Protein AF-G7LCI8-F1 (afdb_monomer_lite)

InterPro domains:
  IPR019049 Nucleoporin protein Ndc1-Nup [PF09531] (24-146)
  IPR019049 Nucleoporin protein Ndc1-Nup [PF09531] (162-261)
  IPR019049 Nucleoporin protein Ndc1-Nup [PTHR13269] (16-155)

Secondary structure (DSSP, 8-state):
--HHHHHHHHHHHHHHHHHHHHHHHHHHHHHHHHHHHHHHHHHHHS-----SPPTT-GGGTS--HHHHHHHHHHS-TT-HHHHHHHHHHHHHHHSS-HHHHHHHHS-TT-HHHHHHHHHHHHHHHHHHHHHHHHHHTTSS----TTSGGG-HHHHHHHHHHHTHHHHHHHHHHHHHHHHHHHHH-TT-HHHHTSHHHHHHHHHHHHHHHHHHHTT-----S-TT-----------HHHHHHHHHHHHHHHHHHHHHHHTHHHHHHHHHTT-HHHHTS-SSPPSSS-HHHHHHHHHHHHH----

Radius of gyration: 27.68 Å; chains: 1; bounding box: 44×65×94 Å

Foldseek 3Di:
DPVVVVVVVVVVVVVVVVVVCVVVVVVVVVVVVVVVVVVVVVVVPPDQPQLDDDPPDPCLQPASQPVLLCCLPPPDPPDPSNLSSLVNLLCVLADPPLSSCLNHQQDQVNVSVVSLLVSLLVLLLVLLQLLAVVVVVPPPDDDDPVVPPDDPSVVVNLVSLVPLSSLLSSLSNLLSNLLCCLPSNPNCCCQPVCSQLVSLLSLLSSLVSLCVVLLNPLPDDDPPDPDDPPVPDPDPSNVSSVVSNVSSLVSNLSNCVSCLVVCVVCVVVVNNLVRRHPPDAGSHDGSVSSVVVNVVSSVDDPD

pLDDT: mean 75.42, std 18.53, range [30.11, 96.62]

Structure (mmCIF, N/CA/C/O backbone):
data_AF-G7LCI8-F1
#
_entry.id   AF-G7LCI8-F1
#
loop_
_atom_site.group_PDB
_atom_site.id
_atom_site.type_symbol
_atom_site.label_atom_id
_atom_site.label_alt_id
_atom_site.label_comp_id
_atom_site.label_asym_id
_atom_site.label_entity_id
_atom_site.label_seq_id
_atom_site.pdbx_PDB_ins_code
_atom_site.Cartn_x
_atom_site.Cartn_y
_atom_site.Cartn_z
_atom_site.occupancy
_atom_site.B_iso_or_equiv
_atom_site.auth_seq_id
_atom_site.auth_comp_id
_atom_site.auth_asym_id
_atom_site.auth_atom_id
_atom_site.pdbx_PDB_model_num
ATOM 1 N N . MET A 1 1 ? 18.837 38.792 -72.901 1.00 49.50 1 MET A N 1
ATOM 2 C CA . MET A 1 1 ? 19.567 37.518 -72.724 1.00 49.50 1 MET A CA 1
ATOM 3 C C . MET A 1 1 ? 19.891 37.313 -71.237 1.00 49.50 1 MET A C 1
ATOM 5 O O . MET A 1 1 ? 21.040 37.410 -70.853 1.00 49.50 1 MET A O 1
ATOM 9 N N . LEU A 1 2 ? 18.882 37.115 -70.376 1.00 54.31 2 LEU A N 1
ATOM 10 C CA . LEU A 1 2 ? 19.085 36.921 -68.919 1.00 54.31 2 LEU A CA 1
ATOM 11 C C . LEU A 1 2 ? 18.197 35.815 -68.316 1.00 54.31 2 LEU A C 1
ATOM 13 O O . LEU A 1 2 ? 18.503 35.283 -67.258 1.00 54.31 2 LEU A O 1
ATOM 17 N N . ILE A 1 3 ? 17.127 35.432 -69.016 1.00 52.88 3 ILE A N 1
ATOM 18 C CA . ILE A 1 3 ? 16.158 34.417 -68.581 1.00 52.88 3 ILE A CA 1
ATOM 19 C C . ILE A 1 3 ? 16.731 32.978 -68.607 1.00 52.88 3 ILE A C 1
ATOM 21 O O . ILE A 1 3 ? 16.478 32.244 -67.655 1.00 52.88 3 ILE A O 1
ATOM 25 N N . PRO A 1 4 ? 17.550 32.556 -69.599 1.00 56.47 4 PRO A N 1
ATOM 26 C CA . PRO A 1 4 ? 18.068 31.181 -69.633 1.00 56.47 4 PRO A CA 1
ATOM 27 C C . PRO A 1 4 ? 19.053 30.874 -68.498 1.00 56.47 4 PRO A C 1
ATOM 29 O O . PRO A 1 4 ? 19.068 29.760 -67.993 1.00 56.47 4 PRO A O 1
ATOM 32 N N . TYR A 1 5 ? 19.836 31.872 -68.075 1.00 54.03 5 TYR A N 1
ATOM 33 C CA . TYR A 1 5 ? 20.905 31.717 -67.083 1.00 54.03 5 TYR A CA 1
ATOM 34 C C . TYR A 1 5 ? 20.364 31.506 -65.657 1.00 54.03 5 TYR A C 1
ATOM 36 O O . TYR A 1 5 ? 20.857 30.655 -64.920 1.00 54.03 5 TYR A O 1
ATOM 44 N N . LEU A 1 6 ? 19.302 32.234 -65.288 1.00 54.50 6 LEU A N 1
ATOM 45 C CA . LEU A 1 6 ? 18.610 32.076 -64.002 1.00 54.50 6 LEU A CA 1
ATOM 46 C C . LEU A 1 6 ? 17.884 30.724 -63.893 1.00 54.50 6 LEU A C 1
ATOM 48 O O . LEU A 1 6 ? 17.877 30.120 -62.823 1.00 54.50 6 LEU A O 1
ATOM 52 N N . TYR A 1 7 ? 17.322 30.223 -64.997 1.00 56.53 7 TYR A N 1
ATOM 53 C CA . TYR A 1 7 ? 16.620 28.937 -65.029 1.00 56.53 7 TYR A CA 1
ATOM 54 C C . TYR A 1 7 ? 17.576 27.746 -64.856 1.00 56.53 7 TYR A C 1
ATOM 56 O O . TYR A 1 7 ? 17.323 26.864 -64.038 1.00 56.53 7 TYR A O 1
ATOM 64 N N . THR A 1 8 ? 18.725 27.757 -65.538 1.00 58.53 8 THR A N 1
ATOM 65 C CA . THR A 1 8 ? 19.761 26.721 -65.377 1.00 58.53 8 THR A CA 1
ATOM 66 C C . THR A 1 8 ? 20.380 26.712 -63.982 1.00 58.53 8 THR A C 1
ATOM 68 O O . THR A 1 8 ? 20.670 25.645 -63.451 1.00 58.53 8 THR A O 1
ATOM 71 N N . HIS A 1 9 ? 20.535 27.881 -63.351 1.00 59.69 9 HIS A N 1
ATOM 72 C CA . HIS A 1 9 ? 21.087 27.965 -61.998 1.00 59.69 9 HIS A CA 1
ATOM 73 C C . HIS A 1 9 ? 20.103 27.443 -60.939 1.00 59.69 9 HIS A C 1
ATOM 75 O O . HIS A 1 9 ? 20.533 26.815 -59.975 1.00 59.69 9 HIS A O 1
ATOM 81 N N . HIS A 1 10 ? 18.795 27.655 -61.137 1.00 60.16 10 HIS A N 1
ATOM 82 C CA . HIS A 1 10 ? 17.743 27.135 -60.260 1.00 60.16 10 HIS A CA 1
ATOM 83 C C . HIS A 1 10 ? 17.600 25.606 -60.362 1.00 60.16 10 HIS A C 1
ATOM 85 O O . HIS A 1 10 ? 17.408 24.930 -59.350 1.00 60.16 10 HIS A O 1
ATOM 91 N N . ILE A 1 11 ? 17.722 25.046 -61.572 1.00 64.50 11 ILE A N 1
ATOM 92 C CA . ILE A 1 11 ? 17.727 23.589 -61.789 1.00 64.50 11 ILE A CA 1
ATOM 93 C C . ILE A 1 11 ? 18.943 22.954 -61.108 1.00 64.50 11 ILE A C 1
ATOM 95 O O . ILE A 1 11 ? 18.772 22.030 -60.320 1.00 64.50 11 ILE A O 1
ATOM 99 N N . ALA A 1 12 ? 20.140 23.517 -61.303 1.00 68.19 12 ALA A N 1
ATOM 100 C CA . ALA A 1 12 ? 21.362 23.014 -60.675 1.00 68.19 12 ALA A CA 1
ATOM 101 C C . ALA A 1 12 ? 21.319 23.085 -59.133 1.00 68.19 12 ALA A C 1
ATOM 103 O O . ALA A 1 12 ? 21.793 22.178 -58.452 1.00 68.19 12 ALA A O 1
ATOM 104 N N . THR A 1 13 ? 20.709 24.128 -58.553 1.00 74.50 13 THR A N 1
ATOM 105 C CA . THR A 1 13 ? 20.509 24.199 -57.093 1.00 74.50 13 THR A CA 1
ATOM 106 C C . THR A 1 13 ? 19.505 23.171 -56.583 1.00 74.50 13 THR A C 1
ATOM 108 O O . THR A 1 13 ? 19.672 22.664 -55.477 1.00 74.50 13 THR A O 1
ATOM 111 N N . TRP A 1 14 ? 18.475 22.842 -57.368 1.00 73.25 14 TRP A N 1
ATOM 112 C CA . TRP A 1 14 ? 17.481 21.841 -56.984 1.00 73.25 14 TRP A CA 1
ATOM 113 C C . TRP A 1 14 ? 18.041 20.420 -57.065 1.00 73.25 14 TRP A C 1
ATOM 115 O O . TRP A 1 14 ? 17.783 19.617 -56.174 1.00 73.25 14 TRP A O 1
ATOM 125 N N . GLU A 1 15 ? 18.858 20.130 -58.078 1.00 77.50 15 GLU A N 1
ATOM 126 C CA . GLU A 1 15 ? 19.589 18.865 -58.195 1.00 77.50 15 GLU A CA 1
ATOM 127 C C . GLU A 1 15 ? 20.556 18.672 -57.023 1.00 77.50 15 GLU A C 1
ATOM 129 O O . GLU A 1 15 ? 20.525 17.628 -56.376 1.00 77.50 15 GLU A O 1
ATOM 134 N N . PHE A 1 16 ? 21.321 19.706 -56.657 1.00 79.31 16 PHE A N 1
ATOM 135 C CA . PHE A 1 16 ? 22.198 19.654 -55.485 1.00 79.31 16 PHE A CA 1
ATOM 136 C C . PHE A 1 16 ? 21.417 19.415 -54.183 1.00 79.31 16 PHE A C 1
ATOM 138 O O . PHE A 1 16 ? 21.803 18.579 -53.370 1.00 79.31 16 PHE A O 1
ATOM 145 N N . VAL A 1 17 ? 20.294 20.110 -53.975 1.00 80.12 17 VAL A N 1
ATOM 146 C CA . VAL A 1 17 ? 19.443 19.904 -52.789 1.00 80.12 17 VAL A CA 1
ATOM 147 C C . VAL A 1 17 ? 18.833 18.500 -52.780 1.00 80.12 17 VAL A C 1
ATOM 149 O O . VAL A 1 17 ? 18.804 17.862 -51.729 1.00 80.12 17 VAL A O 1
ATOM 152 N N . ALA A 1 18 ? 18.385 17.993 -53.930 1.00 81.81 18 ALA A N 1
ATOM 153 C CA . ALA A 1 18 ? 17.855 16.640 -54.052 1.00 81.81 18 ALA A CA 1
ATOM 154 C C . ALA A 1 18 ? 18.923 15.587 -53.724 1.00 81.81 18 ALA A C 1
ATOM 156 O O . ALA A 1 18 ? 18.640 14.666 -52.960 1.00 81.81 18 ALA A O 1
ATOM 157 N N . GLU A 1 19 ? 20.157 15.753 -54.206 1.00 81.88 19 GLU A N 1
ATOM 158 C CA . GLU A 1 19 ? 21.274 14.877 -53.841 1.00 81.88 19 GLU A CA 1
ATOM 159 C C . GLU A 1 19 ? 21.562 14.926 -52.338 1.00 81.88 19 GLU A C 1
ATOM 161 O O . GLU A 1 19 ? 21.645 13.879 -51.698 1.00 81.88 19 GLU A O 1
ATOM 166 N N . GLN A 1 20 ? 21.627 16.117 -51.733 1.00 82.62 20 GLN A N 1
ATOM 167 C CA . GLN A 1 20 ? 21.840 16.241 -50.287 1.00 82.62 20 GLN A CA 1
ATOM 168 C C . GLN A 1 20 ? 20.729 15.558 -49.478 1.00 82.62 20 GLN A C 1
ATOM 170 O O . GLN A 1 20 ? 21.017 14.899 -48.482 1.00 82.62 20 GLN A O 1
ATOM 175 N N . ILE A 1 21 ? 19.468 15.643 -49.914 1.00 84.31 21 ILE A N 1
ATOM 176 C CA . ILE A 1 21 ? 18.346 14.934 -49.277 1.00 84.31 21 ILE A CA 1
ATOM 177 C C . ILE A 1 21 ? 18.507 13.415 -49.425 1.00 84.31 21 ILE A C 1
ATOM 179 O O . ILE A 1 21 ? 18.331 12.684 -48.449 1.00 84.31 21 ILE A O 1
ATOM 183 N N . VAL A 1 22 ? 18.884 12.938 -50.614 1.00 86.31 22 VAL A N 1
ATOM 184 C CA . VAL A 1 22 ? 19.099 11.510 -50.894 1.00 86.31 22 VAL A CA 1
ATOM 185 C C . VAL A 1 22 ? 20.246 10.933 -50.062 1.00 86.31 22 VAL A C 1
ATOM 187 O O . VAL A 1 22 ? 20.165 9.773 -49.672 1.00 86.31 22 VAL A O 1
ATOM 190 N N . PHE A 1 23 ? 21.270 11.716 -49.718 1.00 83.81 23 PHE A N 1
ATOM 191 C CA . PHE A 1 23 ? 22.343 11.274 -48.817 1.00 83.81 23 PHE A CA 1
ATOM 192 C C . PHE A 1 23 ? 21.999 11.435 -47.328 1.00 83.81 23 PHE A C 1
ATOM 194 O O . PHE A 1 23 ? 22.355 10.581 -46.508 1.00 83.81 23 PHE A O 1
ATOM 201 N N . LEU A 1 24 ? 21.283 12.497 -46.954 1.00 86.50 24 LEU A N 1
ATOM 202 C CA . LEU A 1 24 ? 20.958 12.799 -45.560 1.00 86.50 24 LEU A CA 1
ATOM 203 C C . LEU A 1 24 ? 19.898 11.850 -44.989 1.00 86.50 24 LEU A C 1
ATOM 205 O O . LEU A 1 24 ? 20.042 11.389 -43.857 1.00 86.50 24 LEU A O 1
ATOM 209 N N . VAL A 1 25 ? 18.854 11.532 -45.761 1.00 89.38 25 VAL A N 1
ATOM 210 C CA . VAL A 1 25 ? 17.723 10.713 -45.289 1.00 89.38 25 VAL A CA 1
ATOM 211 C C . VAL A 1 25 ? 18.156 9.290 -44.898 1.00 89.38 25 VAL A C 1
ATOM 213 O O . VAL A 1 25 ? 17.826 8.872 -43.785 1.00 89.38 25 VAL A O 1
ATOM 216 N N . PRO A 1 26 ? 18.931 8.544 -45.712 1.00 91.25 26 PRO A N 1
ATOM 217 C CA . PRO A 1 26 ? 19.419 7.219 -45.331 1.00 91.25 26 PRO A CA 1
ATOM 218 C C . PRO A 1 26 ? 20.386 7.271 -44.150 1.00 91.25 26 PRO A C 1
ATOM 220 O O . PRO A 1 26 ? 20.303 6.435 -43.255 1.00 91.25 26 PRO A O 1
ATOM 223 N N . THR A 1 27 ? 21.267 8.274 -44.111 1.00 90.69 27 THR A N 1
ATOM 224 C CA . THR A 1 27 ? 22.225 8.444 -43.011 1.00 90.69 27 THR A CA 1
ATOM 225 C C . THR A 1 27 ? 21.489 8.666 -41.691 1.00 90.69 27 THR A C 1
ATOM 227 O O . THR A 1 27 ? 21.745 7.966 -40.713 1.00 90.69 27 THR A O 1
ATOM 230 N N . PHE A 1 28 ? 20.503 9.568 -41.674 1.00 91.19 28 PHE A 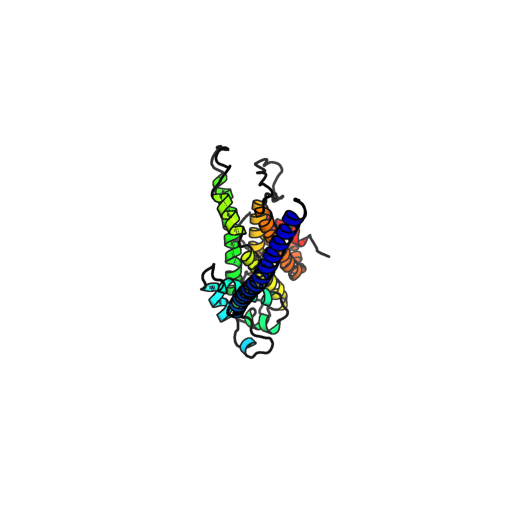N 1
ATOM 231 C CA . PHE A 1 28 ? 19.663 9.808 -40.503 1.00 91.19 28 PHE A CA 1
ATOM 232 C C . PHE A 1 28 ? 18.865 8.563 -40.100 1.00 91.19 28 PHE A C 1
ATOM 234 O O . PHE A 1 28 ? 18.804 8.242 -38.916 1.00 91.19 28 PHE A O 1
ATOM 241 N N . ALA A 1 29 ? 18.304 7.826 -41.064 1.00 92.31 29 ALA A N 1
ATOM 242 C CA . ALA A 1 29 ? 17.585 6.584 -40.791 1.00 92.31 29 ALA A CA 1
ATOM 243 C C . ALA A 1 29 ? 18.491 5.525 -40.143 1.00 92.31 29 ALA A C 1
ATOM 245 O O . ALA A 1 29 ? 18.085 4.894 -39.171 1.00 92.31 29 ALA A O 1
ATOM 246 N N . ILE A 1 30 ? 19.732 5.372 -40.616 1.00 94.81 30 ILE A N 1
ATOM 247 C CA . ILE A 1 30 ? 20.711 4.442 -40.036 1.00 94.81 30 ILE A CA 1
ATOM 248 C C . ILE A 1 30 ? 21.064 4.851 -38.604 1.00 94.81 30 ILE A C 1
ATOM 250 O O . ILE A 1 30 ? 21.006 4.005 -37.713 1.00 94.81 30 ILE A O 1
ATOM 254 N N . PHE A 1 31 ? 21.369 6.129 -38.354 1.00 93.50 31 PHE A N 1
ATOM 255 C CA . PHE A 1 31 ? 21.654 6.618 -36.999 1.00 93.50 31 PHE A CA 1
ATOM 256 C C . PHE A 1 31 ? 20.455 6.457 -36.064 1.00 93.50 31 PHE A C 1
ATOM 258 O O . PHE A 1 31 ? 20.612 5.992 -34.938 1.00 93.50 31 PHE A O 1
ATOM 265 N N . PHE A 1 32 ? 19.248 6.775 -36.531 1.00 91.81 32 PHE A N 1
ATOM 266 C CA . PHE A 1 32 ? 18.032 6.611 -35.744 1.00 91.81 32 PHE A CA 1
ATOM 267 C C . PHE A 1 32 ? 17.759 5.138 -35.419 1.00 91.81 32 PHE A C 1
ATOM 269 O O . PHE A 1 32 ? 17.492 4.802 -34.269 1.00 91.81 32 PHE A O 1
ATOM 276 N N . CYS A 1 33 ? 17.875 4.238 -36.400 1.00 92.44 33 CYS A N 1
ATOM 277 C CA . CYS A 1 33 ? 17.727 2.800 -36.185 1.00 92.44 33 CYS A CA 1
ATOM 278 C C . CYS A 1 33 ? 18.814 2.239 -35.261 1.00 92.44 33 CYS A C 1
ATOM 280 O O . CYS A 1 33 ? 18.518 1.366 -34.443 1.00 92.44 33 CYS A O 1
ATOM 282 N N . TRP A 1 34 ? 20.047 2.741 -35.357 1.00 94.69 34 TRP A N 1
ATOM 283 C CA . TRP A 1 34 ? 21.145 2.372 -34.469 1.00 94.69 34 TRP A CA 1
ATOM 284 C C . TRP A 1 34 ? 20.867 2.797 -33.027 1.00 94.69 34 TRP A C 1
ATOM 286 O O . TRP A 1 34 ? 20.888 1.951 -32.137 1.00 94.69 34 TRP A O 1
ATOM 296 N N . GLU A 1 35 ? 20.519 4.064 -32.791 1.00 92.19 35 GLU A N 1
ATOM 297 C CA . GLU A 1 35 ? 20.182 4.576 -31.456 1.00 92.19 35 GLU A CA 1
ATOM 298 C C . GLU A 1 35 ? 18.944 3.892 -30.873 1.00 92.19 35 GLU A C 1
ATOM 300 O O . GLU A 1 35 ? 18.923 3.532 -29.693 1.00 92.19 35 GLU A O 1
ATOM 305 N N . LEU A 1 36 ? 17.926 3.634 -31.701 1.00 88.44 36 LEU A N 1
ATOM 306 C CA . LEU A 1 36 ? 16.740 2.887 -31.296 1.00 88.44 36 LEU A CA 1
ATOM 307 C C . LEU A 1 36 ? 17.107 1.460 -30.887 1.00 88.44 36 LEU A C 1
ATOM 309 O O . LEU A 1 36 ? 16.689 1.008 -29.824 1.00 88.44 36 LEU A O 1
ATOM 313 N N . THR A 1 37 ? 17.911 0.760 -31.691 1.00 87.44 37 THR A N 1
ATOM 314 C CA . THR A 1 37 ? 18.338 -0.615 -31.397 1.00 87.44 37 THR A CA 1
ATOM 315 C C . THR A 1 37 ? 19.230 -0.652 -30.167 1.00 87.44 37 THR A C 1
ATOM 317 O O . THR A 1 37 ? 19.036 -1.509 -29.316 1.00 87.44 37 THR A O 1
ATOM 320 N N . HIS A 1 38 ? 20.156 0.291 -30.016 1.00 81.62 38 HIS A N 1
ATOM 321 C CA . HIS A 1 38 ? 21.034 0.391 -28.856 1.00 81.62 38 HIS A CA 1
ATOM 322 C C . HIS A 1 38 ? 20.246 0.695 -27.575 1.00 81.62 38 HIS A C 1
ATOM 324 O O . HIS A 1 38 ? 20.455 0.052 -26.547 1.00 81.62 38 HIS A O 1
ATOM 330 N N . THR A 1 39 ? 19.270 1.603 -27.643 1.00 77.56 39 THR A N 1
ATOM 331 C CA . THR A 1 39 ? 18.374 1.914 -26.521 1.00 77.56 39 THR A CA 1
ATOM 332 C C . THR A 1 39 ? 17.497 0.715 -26.177 1.00 77.56 39 THR A C 1
ATOM 334 O O . THR A 1 39 ? 17.395 0.343 -25.009 1.00 77.56 39 THR A O 1
ATOM 337 N N . LEU A 1 40 ? 16.918 0.055 -27.182 1.00 79.94 40 LEU A N 1
ATOM 338 C CA . LEU A 1 40 ? 16.110 -1.146 -26.993 1.00 79.94 40 LEU A CA 1
ATOM 339 C C . LEU A 1 40 ? 16.951 -2.280 -26.402 1.00 79.94 40 LEU A C 1
ATOM 341 O O . LEU A 1 40 ? 16.522 -2.922 -25.454 1.00 79.94 40 LEU A O 1
ATOM 345 N N . HIS A 1 41 ? 18.171 -2.481 -26.897 1.00 73.81 41 HIS A N 1
ATOM 346 C CA . HIS A 1 41 ? 19.116 -3.478 -26.407 1.00 73.81 41 HIS A CA 1
ATOM 347 C C . HIS A 1 41 ? 19.529 -3.187 -24.961 1.00 73.81 41 HIS A C 1
ATOM 349 O O . HIS A 1 41 ? 19.531 -4.093 -24.133 1.00 73.81 41 HIS A O 1
ATOM 355 N N . ARG A 1 42 ? 19.771 -1.918 -24.611 1.00 68.44 42 ARG A N 1
ATOM 356 C CA . ARG A 1 42 ? 20.039 -1.484 -23.233 1.00 68.44 42 ARG A CA 1
ATOM 357 C C . ARG A 1 42 ? 18.853 -1.756 -22.302 1.00 68.44 42 ARG A C 1
ATOM 359 O O . ARG A 1 42 ? 19.072 -2.185 -21.176 1.00 68.44 42 ARG A O 1
ATOM 366 N N . VAL A 1 43 ? 17.619 -1.569 -22.774 1.00 68.19 43 VAL A N 1
ATOM 367 C CA . VAL A 1 43 ? 16.372 -1.877 -22.040 1.00 68.19 43 VAL A CA 1
ATOM 368 C C . VAL A 1 43 ? 16.066 -3.384 -21.987 1.00 68.19 43 VAL A C 1
ATOM 370 O O . VAL A 1 43 ? 15.370 -3.852 -21.089 1.00 68.19 43 VAL A O 1
ATOM 373 N N . LEU A 1 44 ? 16.560 -4.169 -22.943 1.00 60.78 44 LEU A N 1
ATOM 374 C CA . LEU A 1 44 ? 16.366 -5.620 -22.983 1.00 60.78 44 LEU A CA 1
ATOM 375 C C . LEU A 1 44 ? 17.406 -6.340 -22.108 1.00 60.78 44 LEU A C 1
ATOM 377 O O . LEU A 1 44 ? 17.088 -7.340 -21.469 1.00 60.78 44 LEU A O 1
ATOM 381 N N . HIS A 1 45 ? 18.620 -5.787 -22.021 1.00 50.97 45 HIS A N 1
ATOM 382 C CA . HIS A 1 45 ? 19.702 -6.262 -21.157 1.00 50.97 45 HIS A CA 1
ATOM 383 C C . HIS A 1 45 ? 19.648 -5.729 -19.721 1.00 50.97 45 HIS A C 1
ATOM 385 O O . HIS A 1 45 ? 20.403 -6.215 -18.872 1.00 50.97 45 HIS A O 1
ATOM 391 N N . THR A 1 46 ? 18.756 -4.789 -19.389 1.00 54.69 46 THR A N 1
ATOM 392 C CA . THR A 1 46 ? 18.436 -4.531 -17.983 1.00 54.69 46 THR A CA 1
ATOM 393 C C . THR A 1 46 ? 17.779 -5.782 -17.409 1.00 54.69 46 THR A C 1
ATOM 395 O O . THR A 1 46 ? 16.630 -6.113 -17.696 1.00 54.69 46 THR A O 1
ATOM 398 N N . LYS A 1 47 ? 18.553 -6.516 -16.605 1.00 48.34 47 LYS A N 1
ATOM 399 C CA . LYS A 1 47 ? 18.127 -7.720 -15.892 1.00 48.34 47 LYS A CA 1
ATOM 400 C C . LYS A 1 47 ? 16.805 -7.436 -15.174 1.00 48.34 47 LYS A C 1
ATOM 402 O O . LYS A 1 47 ? 16.772 -6.658 -14.223 1.00 48.34 47 LYS A O 1
ATOM 407 N N . ARG A 1 48 ? 15.713 -8.050 -15.637 1.00 53.22 48 ARG A N 1
ATOM 408 C CA . ARG A 1 48 ? 14.426 -7.987 -14.940 1.00 53.22 48 ARG A CA 1
ATOM 409 C C . ARG A 1 48 ? 14.554 -8.820 -13.676 1.00 53.22 48 ARG A C 1
ATOM 411 O O . ARG A 1 48 ? 14.642 -10.044 -13.741 1.00 53.22 48 ARG A O 1
ATOM 418 N N . PHE A 1 49 ? 14.614 -8.151 -12.537 1.00 53.38 49 PHE A N 1
ATOM 419 C CA . PHE A 1 49 ? 14.463 -8.814 -11.255 1.00 53.38 49 PHE A CA 1
ATOM 420 C C . PHE A 1 49 ? 12.971 -9.054 -11.068 1.00 53.38 49 PHE A C 1
ATOM 422 O O . PHE A 1 49 ? 12.228 -8.110 -10.842 1.00 53.38 49 PHE A O 1
ATOM 429 N N . ILE A 1 50 ? 12.548 -10.298 -11.288 1.00 58.81 50 ILE A N 1
ATOM 430 C CA . ILE A 1 50 ? 11.188 -10.750 -11.012 1.00 58.81 50 ILE A CA 1
ATOM 431 C C . ILE A 1 50 ? 11.272 -11.495 -9.687 1.00 58.81 50 ILE A C 1
ATOM 433 O O . ILE A 1 50 ? 11.795 -12.609 -9.629 1.00 58.81 50 ILE A O 1
ATOM 437 N N . PHE A 1 51 ? 10.813 -10.853 -8.619 1.00 61.22 51 PHE A N 1
ATOM 438 C CA . PHE A 1 51 ? 10.839 -11.433 -7.275 1.00 61.22 51 PHE A CA 1
ATOM 439 C C . PHE A 1 51 ? 9.629 -12.337 -7.019 1.00 61.22 51 PHE A C 1
ATOM 441 O O . PHE A 1 51 ? 9.673 -13.212 -6.159 1.00 61.22 51 PHE A O 1
ATOM 448 N N . ALA A 1 52 ? 8.562 -12.167 -7.803 1.00 61.97 52 ALA A N 1
ATOM 449 C CA . ALA A 1 52 ? 7.382 -13.015 -7.757 1.00 61.97 52 ALA A CA 1
ATOM 450 C C . ALA A 1 52 ? 7.555 -14.245 -8.676 1.00 61.97 52 ALA A C 1
ATOM 452 O O . ALA A 1 52 ? 7.549 -14.093 -9.900 1.00 61.97 52 ALA A O 1
ATOM 453 N N . PRO A 1 53 ? 7.687 -15.474 -8.146 1.00 62.78 53 PRO A N 1
ATOM 454 C CA . PRO A 1 53 ? 7.791 -16.665 -8.976 1.00 62.78 53 PRO A CA 1
ATOM 455 C C . PRO A 1 53 ? 6.527 -16.869 -9.835 1.00 62.78 53 PRO A C 1
ATOM 457 O O . PRO A 1 53 ? 5.411 -16.561 -9.401 1.00 62.78 53 PRO A O 1
ATOM 460 N N . PRO A 1 54 ? 6.671 -17.411 -11.058 1.00 62.91 54 PRO A N 1
ATOM 461 C CA . PRO A 1 54 ? 5.540 -17.669 -11.939 1.00 62.91 54 PRO A CA 1
ATOM 462 C C . PRO A 1 54 ? 4.560 -18.670 -11.311 1.00 62.91 54 PRO A C 1
ATOM 464 O O . PRO A 1 54 ? 4.954 -19.585 -10.575 1.00 62.91 54 PRO A O 1
ATOM 467 N N . LYS A 1 55 ? 3.268 -18.495 -11.620 1.00 60.88 55 LYS A N 1
ATOM 468 C CA . LYS A 1 55 ? 2.173 -19.329 -11.100 1.00 60.88 55 LYS A CA 1
ATOM 469 C C . LYS A 1 55 ? 2.447 -20.814 -11.379 1.00 60.88 55 LYS A C 1
ATOM 471 O O . LYS A 1 55 ? 2.716 -21.178 -12.517 1.00 60.88 55 LYS A O 1
ATOM 476 N N . GLY A 1 56 ? 2.351 -21.654 -10.345 1.00 61.22 56 GLY A N 1
ATOM 477 C CA . GLY A 1 56 ? 2.532 -23.109 -10.454 1.00 61.22 56 GLY A CA 1
ATOM 478 C C . GLY A 1 56 ? 3.986 -23.599 -10.444 1.00 61.22 56 GLY A C 1
ATOM 479 O O . GLY A 1 56 ? 4.223 -24.781 -10.666 1.00 61.22 56 GLY A O 1
ATOM 480 N N . SER A 1 57 ? 4.966 -22.723 -10.199 1.00 63.28 57 SER A N 1
ATOM 481 C CA . SER A 1 57 ? 6.363 -23.141 -10.028 1.00 63.28 57 SER A CA 1
ATOM 482 C C . SER A 1 57 ? 6.647 -23.639 -8.607 1.00 63.28 57 SER A C 1
ATOM 484 O O . SER A 1 57 ? 6.107 -23.108 -7.642 1.00 63.28 57 SER A O 1
ATOM 486 N N . ALA A 1 58 ? 7.577 -24.589 -8.456 1.00 61.72 58 ALA A N 1
ATOM 487 C CA . ALA A 1 58 ? 8.032 -25.073 -7.143 1.00 61.72 58 ALA A CA 1
ATOM 488 C C . ALA A 1 58 ? 8.652 -23.963 -6.262 1.00 61.72 58 ALA A C 1
ATOM 490 O O . ALA A 1 58 ? 8.691 -24.073 -5.039 1.00 61.72 58 ALA A O 1
ATOM 491 N N . ALA A 1 59 ? 9.114 -22.865 -6.875 1.00 59.50 59 ALA A N 1
ATOM 492 C CA . ALA A 1 59 ? 9.601 -21.678 -6.173 1.00 59.50 59 ALA A CA 1
ATOM 493 C C . ALA A 1 59 ? 8.477 -20.893 -5.469 1.00 59.50 59 ALA A C 1
ATOM 495 O O . ALA A 1 59 ? 8.742 -20.184 -4.504 1.00 59.50 59 ALA A O 1
ATOM 496 N N . ALA A 1 60 ? 7.220 -21.041 -5.905 1.00 59.31 60 ALA A N 1
ATOM 497 C CA . ALA A 1 60 ? 6.064 -20.469 -5.217 1.00 59.31 60 ALA A CA 1
ATOM 498 C C . ALA A 1 60 ? 5.783 -21.138 -3.858 1.00 59.31 60 ALA A C 1
ATOM 500 O O . ALA A 1 60 ? 5.088 -20.550 -3.035 1.00 59.31 60 ALA A O 1
ATOM 501 N N . GLU A 1 61 ? 6.325 -22.337 -3.623 1.00 57.50 61 GLU A N 1
ATOM 502 C CA . GLU A 1 61 ? 6.065 -23.152 -2.429 1.00 57.50 61 GLU A CA 1
ATOM 503 C C . GLU A 1 61 ? 7.191 -23.082 -1.380 1.00 57.50 61 GLU A C 1
ATOM 505 O O . GLU A 1 61 ? 6.961 -23.409 -0.220 1.00 57.50 61 GLU A O 1
ATOM 510 N N . LYS A 1 62 ? 8.405 -22.639 -1.748 1.00 57.00 62 LYS A N 1
ATOM 511 C CA . LYS A 1 62 ? 9.612 -22.707 -0.894 1.00 57.00 62 LYS A CA 1
ATOM 512 C C . LYS A 1 62 ? 10.081 -21.362 -0.325 1.00 57.00 62 LYS A C 1
ATOM 514 O O . LYS A 1 62 ? 11.276 -21.104 -0.279 1.00 57.00 62 LYS A O 1
ATOM 519 N N . ASN A 1 63 ? 9.143 -20.546 0.150 1.00 61.06 63 ASN A N 1
ATOM 520 C CA . ASN A 1 63 ? 9.398 -19.241 0.775 1.00 61.06 63 ASN A CA 1
ATOM 521 C C . ASN A 1 63 ? 9.971 -18.170 -0.191 1.00 61.06 63 ASN A C 1
ATOM 523 O O . ASN A 1 63 ? 11.176 -17.930 -0.256 1.00 61.06 63 ASN A O 1
ATOM 527 N N . PRO A 1 64 ? 9.099 -17.495 -0.954 1.00 61.06 64 PRO A N 1
ATOM 528 C CA . PRO A 1 64 ? 9.492 -16.517 -1.965 1.00 61.06 64 PRO A CA 1
ATOM 529 C C . PRO A 1 64 ? 9.799 -15.118 -1.391 1.00 61.06 64 PRO A C 1
ATOM 531 O O . PRO A 1 64 ? 10.172 -14.224 -2.150 1.00 61.06 64 PRO A O 1
ATOM 534 N N . SER A 1 65 ? 9.601 -14.887 -0.085 1.00 68.44 65 SER A N 1
ATOM 535 C CA . SER A 1 65 ? 9.614 -13.544 0.508 1.00 68.44 65 SER A CA 1
ATOM 536 C C . SER A 1 65 ? 10.997 -13.077 0.967 1.00 68.44 65 SER A C 1
ATOM 538 O O . SER A 1 65 ? 11.232 -11.871 0.987 1.00 68.44 65 SER A O 1
ATOM 540 N N . GLU A 1 66 ? 11.935 -13.981 1.275 1.00 75.38 66 GLU A N 1
ATOM 541 C CA . GLU A 1 66 ? 13.250 -13.597 1.816 1.00 75.38 66 GLU A CA 1
ATOM 542 C C . GLU A 1 66 ? 14.084 -12.756 0.847 1.00 75.38 66 GLU A C 1
ATOM 544 O O . GLU A 1 66 ? 14.662 -11.752 1.255 1.00 75.38 66 GLU A O 1
ATOM 549 N N . LEU A 1 67 ? 14.118 -13.117 -0.440 1.00 74.19 67 LEU A N 1
ATOM 550 C CA . LEU A 1 67 ? 14.874 -12.362 -1.445 1.00 74.19 67 LEU A CA 1
ATOM 551 C C . LEU A 1 67 ? 14.265 -10.974 -1.696 1.00 74.19 67 LEU A C 1
ATOM 553 O O . LEU A 1 67 ? 14.983 -10.004 -1.922 1.00 74.19 67 LEU A O 1
ATOM 557 N N . LEU A 1 68 ? 12.935 -10.875 -1.661 1.00 77.06 68 LEU A N 1
ATOM 558 C CA . LEU A 1 68 ? 12.236 -9.598 -1.779 1.00 77.06 68 LEU A CA 1
ATOM 559 C C . LEU A 1 68 ? 12.526 -8.718 -0.554 1.00 77.06 68 LEU A C 1
ATOM 561 O O . LEU A 1 68 ? 12.822 -7.533 -0.694 1.00 77.06 68 LEU A O 1
ATOM 565 N N . LEU A 1 69 ? 12.455 -9.301 0.644 1.00 78.31 69 LEU A N 1
ATOM 566 C CA . LEU A 1 69 ? 12.676 -8.600 1.903 1.00 78.31 69 LEU A CA 1
ATOM 567 C C . LEU A 1 69 ? 14.120 -8.130 2.059 1.00 78.31 69 LEU A C 1
ATOM 569 O O . LEU A 1 69 ? 14.319 -6.971 2.409 1.00 78.31 69 LEU A O 1
ATOM 573 N N . SER A 1 70 ? 15.111 -8.965 1.741 1.00 78.62 70 SER A N 1
ATOM 574 C CA . SER A 1 70 ? 16.522 -8.566 1.801 1.00 78.62 70 SER A CA 1
ATOM 575 C C . SER A 1 70 ? 16.804 -7.394 0.868 1.00 78.62 70 SER A C 1
ATOM 577 O O . SER A 1 70 ? 17.427 -6.412 1.263 1.00 78.62 70 SER A O 1
ATOM 579 N N . VAL A 1 71 ? 16.242 -7.413 -0.343 1.00 79.81 71 VAL A N 1
ATOM 580 C CA . VAL A 1 71 ? 16.348 -6.281 -1.266 1.00 79.81 71 VAL A CA 1
ATOM 581 C C . VAL A 1 71 ? 15.664 -5.037 -0.703 1.00 79.81 71 VAL A C 1
ATOM 583 O O . VAL A 1 71 ? 16.226 -3.950 -0.792 1.00 79.81 71 VAL A O 1
ATOM 586 N N . LEU A 1 72 ? 14.478 -5.146 -0.112 1.00 81.19 72 LEU A N 1
ATOM 587 C CA . LEU A 1 72 ? 13.765 -3.990 0.438 1.00 81.19 72 LEU A CA 1
ATOM 588 C C . LEU A 1 72 ? 14.437 -3.401 1.697 1.00 81.19 72 LEU A C 1
ATOM 590 O O . LEU A 1 72 ? 14.353 -2.188 1.917 1.00 81.19 72 LEU A O 1
ATOM 594 N N . GLU A 1 73 ? 15.108 -4.231 2.498 1.00 81.44 73 GLU A N 1
ATOM 595 C CA . GLU A 1 73 ? 15.762 -3.853 3.756 1.00 81.44 73 GLU A CA 1
ATOM 596 C C . GLU A 1 73 ? 17.203 -3.354 3.565 1.00 81.44 73 GLU A C 1
ATOM 598 O O . GLU A 1 73 ? 17.579 -2.355 4.179 1.00 81.44 73 GLU A O 1
ATOM 603 N N . GLU A 1 74 ? 17.994 -4.004 2.706 1.00 75.81 74 GLU A N 1
ATOM 604 C CA . GLU A 1 74 ? 19.445 -3.784 2.595 1.00 75.81 74 GLU A CA 1
ATOM 605 C C . GLU A 1 74 ? 19.842 -2.878 1.422 1.00 75.81 74 GLU A C 1
ATOM 607 O O . GLU A 1 74 ? 20.950 -2.337 1.392 1.00 75.81 74 GLU A O 1
ATOM 612 N N . SER A 1 75 ? 18.963 -2.684 0.433 1.00 71.25 75 SER A N 1
ATOM 613 C CA . SER A 1 75 ? 19.320 -1.898 -0.749 1.00 71.25 75 SER A CA 1
ATOM 614 C C . SER A 1 75 ? 19.303 -0.386 -0.503 1.00 71.25 75 SER A C 1
ATOM 616 O O . SER A 1 75 ? 18.470 0.170 0.226 1.00 71.25 75 SER A O 1
ATOM 618 N N . ASN A 1 76 ? 20.218 0.302 -1.194 1.00 71.75 76 ASN A N 1
ATOM 619 C CA . ASN A 1 76 ? 20.289 1.760 -1.204 1.00 71.75 76 ASN A CA 1
ATOM 620 C C . ASN A 1 76 ? 18.914 2.356 -1.597 1.00 71.75 76 ASN A C 1
ATOM 622 O O . ASN A 1 76 ? 18.320 1.890 -2.574 1.00 71.75 76 ASN A O 1
ATOM 626 N N . PRO A 1 77 ? 18.388 3.360 -0.865 1.00 69.38 77 PRO A N 1
ATOM 627 C CA . PRO A 1 77 ? 17.074 3.959 -1.121 1.00 69.38 77 PRO A CA 1
ATOM 628 C C . PRO A 1 77 ? 16.857 4.454 -2.558 1.00 69.38 77 PRO A C 1
ATOM 630 O O . PRO A 1 77 ? 15.720 4.453 -3.019 1.00 69.38 77 PRO A O 1
ATOM 633 N N . THR A 1 78 ? 17.917 4.828 -3.280 1.00 70.50 78 THR A N 1
ATOM 634 C CA . THR A 1 78 ? 17.839 5.284 -4.680 1.00 70.50 78 THR A CA 1
ATOM 635 C C . THR A 1 78 ? 18.174 4.194 -5.703 1.00 70.50 78 THR A C 1
ATOM 637 O O . THR A 1 78 ? 18.216 4.455 -6.904 1.00 70.50 78 THR A O 1
ATOM 640 N N . SER A 1 79 ? 18.413 2.956 -5.260 1.00 79.31 79 SER A N 1
ATOM 641 C CA . SER A 1 79 ? 18.726 1.843 -6.156 1.00 79.31 79 SER A CA 1
ATOM 642 C C . SER A 1 79 ? 17.507 1.441 -6.979 1.00 79.31 79 SER A C 1
ATOM 644 O O . SER A 1 79 ? 16.456 1.124 -6.424 1.00 79.31 79 SER A O 1
ATOM 646 N N . LEU A 1 80 ? 17.678 1.335 -8.299 1.00 79.88 80 LEU A N 1
ATOM 647 C CA . LEU A 1 80 ? 16.658 0.822 -9.222 1.00 79.88 80 LEU A CA 1
ATOM 648 C C . LEU A 1 80 ? 16.108 -0.549 -8.782 1.00 79.88 80 LEU A C 1
ATOM 650 O O . LEU A 1 80 ? 14.923 -0.834 -8.948 1.00 79.88 80 LEU A O 1
ATOM 654 N N . LEU A 1 81 ? 16.954 -1.377 -8.162 1.00 79.00 81 LEU A N 1
ATOM 655 C CA . LEU A 1 81 ? 16.571 -2.685 -7.629 1.00 79.00 81 LEU A CA 1
ATOM 656 C C . LEU A 1 81 ? 15.446 -2.577 -6.588 1.00 79.00 81 LEU A C 1
ATOM 658 O O . LEU A 1 81 ? 14.519 -3.384 -6.587 1.00 79.00 81 LEU A O 1
ATOM 662 N N . ARG A 1 82 ? 15.498 -1.544 -5.741 1.00 82.12 82 ARG A N 1
ATOM 663 C CA . ARG A 1 82 ? 14.499 -1.288 -4.703 1.00 82.12 82 ARG A CA 1
ATOM 664 C C . ARG A 1 82 ? 13.154 -0.877 -5.293 1.00 82.12 82 ARG A C 1
ATOM 666 O O . ARG A 1 82 ? 12.114 -1.316 -4.815 1.00 82.12 82 ARG A O 1
ATOM 673 N N . TYR A 1 83 ? 13.174 -0.072 -6.355 1.00 83.00 83 TYR A N 1
ATOM 674 C CA . TYR A 1 83 ? 11.961 0.329 -7.073 1.00 83.00 83 TYR A CA 1
ATOM 675 C C . TYR A 1 83 ? 11.280 -0.870 -7.725 1.00 83.00 83 TYR A C 1
ATOM 677 O O . TYR A 1 83 ? 10.065 -1.011 -7.617 1.00 83.00 83 TYR A O 1
ATOM 685 N N . HIS A 1 84 ? 12.057 -1.766 -8.341 1.00 81.62 84 HIS A N 1
ATOM 686 C CA . HIS A 1 84 ? 11.520 -3.014 -8.879 1.00 81.62 84 HIS A CA 1
ATOM 687 C C . HIS A 1 84 ? 10.919 -3.900 -7.787 1.00 81.62 84 HIS A C 1
ATOM 689 O O . HIS A 1 84 ? 9.819 -4.406 -7.974 1.00 81.62 84 HIS A O 1
ATOM 695 N N . ALA A 1 85 ? 11.576 -4.023 -6.630 1.00 84.38 85 ALA A N 1
ATOM 696 C CA . ALA A 1 85 ? 11.034 -4.789 -5.511 1.00 84.38 85 ALA A CA 1
ATOM 697 C C . ALA A 1 85 ? 9.706 -4.208 -4.988 1.00 84.38 85 ALA A C 1
ATOM 699 O O . ALA A 1 85 ? 8.759 -4.960 -4.767 1.00 84.38 85 ALA A O 1
ATOM 700 N N . TYR A 1 86 ? 9.586 -2.880 -4.852 1.00 86.75 86 TYR A N 1
ATOM 701 C CA . TYR A 1 86 ? 8.309 -2.251 -4.489 1.00 86.75 86 TYR A CA 1
ATOM 702 C C . TYR A 1 86 ? 7.232 -2.456 -5.555 1.00 86.75 86 TYR A C 1
ATOM 704 O O . TYR A 1 86 ? 6.087 -2.740 -5.212 1.00 86.75 86 TYR A O 1
ATOM 712 N N . LEU A 1 87 ? 7.572 -2.330 -6.838 1.00 86.12 87 LEU A N 1
ATOM 713 C CA . LEU A 1 87 ? 6.617 -2.536 -7.921 1.00 86.12 87 LEU A CA 1
ATOM 714 C C . LEU A 1 87 ? 6.107 -3.982 -7.952 1.00 86.12 87 LEU A C 1
ATOM 716 O O . LEU A 1 87 ? 4.898 -4.194 -8.013 1.00 86.12 87 LEU A O 1
ATOM 720 N N . ASP A 1 88 ? 7.002 -4.965 -7.857 1.00 83.88 88 ASP A N 1
ATOM 721 C CA . ASP A 1 88 ? 6.649 -6.386 -7.816 1.00 83.88 88 ASP A CA 1
ATOM 722 C C . ASP A 1 88 ? 5.762 -6.697 -6.607 1.00 83.88 88 ASP A C 1
ATOM 724 O O . ASP A 1 88 ? 4.726 -7.348 -6.745 1.00 83.88 88 ASP A O 1
ATOM 728 N N . LEU A 1 89 ? 6.111 -6.168 -5.431 1.00 86.75 89 LEU A N 1
ATOM 729 C CA . LEU A 1 89 ? 5.309 -6.305 -4.218 1.00 86.75 89 LEU A CA 1
ATOM 730 C C . LEU A 1 89 ? 3.926 -5.645 -4.360 1.00 86.75 89 LEU A C 1
ATOM 732 O O . LEU A 1 89 ? 2.917 -6.213 -3.934 1.00 86.75 89 LEU A O 1
ATOM 736 N N . CYS A 1 90 ? 3.846 -4.477 -5.002 1.00 87.94 90 CYS A N 1
ATOM 737 C CA . CYS A 1 90 ? 2.582 -3.804 -5.305 1.00 87.94 90 CYS A CA 1
ATOM 738 C C . CYS A 1 90 ? 1.718 -4.664 -6.229 1.00 87.94 90 CYS A C 1
ATOM 740 O O . CYS A 1 90 ? 0.559 -4.934 -5.923 1.00 87.94 90 CYS A O 1
ATOM 742 N N . MET A 1 91 ? 2.299 -5.183 -7.310 1.00 83.25 91 MET A N 1
ATOM 743 C CA . MET A 1 91 ? 1.595 -6.059 -8.244 1.00 83.25 91 MET A CA 1
ATOM 744 C C . MET A 1 91 ? 1.077 -7.312 -7.546 1.00 83.25 91 MET A C 1
ATOM 746 O O . MET A 1 91 ? -0.063 -7.717 -7.738 1.00 83.25 91 MET A O 1
ATOM 750 N N . VAL A 1 92 ? 1.889 -7.933 -6.713 1.00 81.38 92 VAL A N 1
ATOM 751 C CA . VAL A 1 92 ? 1.535 -9.155 -5.999 1.00 81.38 92 VAL A CA 1
ATOM 752 C C . VAL A 1 92 ? 0.454 -8.938 -4.932 1.00 81.38 92 VAL A C 1
ATOM 754 O O . VAL A 1 92 ? -0.426 -9.786 -4.752 1.00 81.38 92 VAL A O 1
ATOM 757 N N . SER A 1 93 ? 0.538 -7.833 -4.190 1.00 86.31 93 SER A N 1
ATOM 758 C CA . SER A 1 93 ? -0.417 -7.521 -3.120 1.00 86.31 93 SER A CA 1
ATOM 759 C C . SER A 1 93 ? -1.817 -7.245 -3.675 1.00 86.31 93 SER A C 1
ATOM 761 O O . SER A 1 93 ? -2.807 -7.618 -3.046 1.00 86.31 93 SER A O 1
ATOM 763 N N . GLU A 1 94 ? -1.908 -6.679 -4.879 1.00 85.88 94 GLU A N 1
ATOM 764 C CA . GLU A 1 94 ? -3.173 -6.358 -5.545 1.00 85.88 94 GLU A CA 1
ATOM 765 C C . GLU A 1 94 ? -3.736 -7.491 -6.410 1.00 85.88 94 GLU A C 1
ATOM 767 O O . GLU A 1 94 ? -4.954 -7.695 -6.448 1.00 85.88 94 GLU A O 1
ATOM 772 N N . ASN A 1 95 ? -2.876 -8.224 -7.125 1.00 79.69 95 ASN A N 1
ATOM 773 C CA . ASN A 1 95 ? -3.312 -9.187 -8.135 1.00 79.69 95 ASN A CA 1
ATOM 774 C C . ASN A 1 95 ? -3.724 -10.542 -7.555 1.00 79.69 95 ASN A C 1
ATOM 776 O O . ASN A 1 95 ? -3.327 -10.956 -6.470 1.00 79.69 95 ASN A O 1
ATOM 780 N N . ASN A 1 96 ? -4.508 -11.290 -8.332 1.00 59.59 96 ASN A N 1
ATOM 781 C CA . ASN A 1 96 ? -5.065 -12.584 -7.944 1.00 59.59 96 ASN A CA 1
ATOM 782 C C . ASN A 1 96 ? -4.023 -13.723 -8.063 1.00 59.59 96 ASN A C 1
ATOM 784 O O . ASN A 1 96 ? -3.996 -14.491 -9.035 1.00 59.59 96 ASN A O 1
ATOM 788 N N . VAL A 1 97 ? -3.103 -13.776 -7.093 1.00 66.56 97 VAL A N 1
ATOM 789 C CA . VAL A 1 97 ? -2.194 -14.906 -6.834 1.00 66.56 97 VAL A CA 1
ATOM 790 C C . VAL A 1 97 ? -2.410 -15.416 -5.405 1.00 66.56 97 VAL A C 1
ATOM 792 O O . VAL A 1 97 ? -1.482 -15.515 -4.607 1.00 66.56 97 VAL A O 1
ATOM 795 N N . ASP A 1 98 ? -3.663 -15.725 -5.071 1.00 68.94 98 ASP A N 1
ATOM 796 C CA . ASP A 1 98 ? -4.116 -15.980 -3.696 1.00 68.94 98 ASP A CA 1
ATOM 797 C C . ASP A 1 98 ? -3.343 -17.098 -2.982 1.00 68.94 98 ASP A C 1
ATOM 799 O O . ASP A 1 98 ? -3.145 -17.040 -1.773 1.00 68.94 98 ASP A O 1
ATOM 803 N N . ALA A 1 99 ? -2.899 -18.138 -3.695 1.00 74.75 99 ALA A N 1
ATOM 804 C CA . ALA A 1 99 ? -2.089 -19.206 -3.100 1.00 74.75 99 ALA A CA 1
ATOM 805 C C . ALA A 1 99 ? -0.698 -18.705 -2.679 1.00 74.75 99 ALA A C 1
ATOM 807 O O . ALA A 1 99 ? -0.277 -18.935 -1.549 1.00 74.75 99 ALA A O 1
ATOM 808 N N . TRP A 1 100 ? -0.033 -17.963 -3.564 1.00 75.19 100 TRP A N 1
ATOM 809 C CA . TRP A 1 100 ? 1.293 -17.410 -3.313 1.00 75.19 100 TRP A CA 1
ATOM 810 C C . TRP A 1 100 ? 1.250 -16.317 -2.248 1.00 75.19 100 TRP A C 1
ATOM 812 O O . TRP A 1 100 ? 2.046 -16.345 -1.322 1.00 75.19 100 TRP A O 1
ATOM 822 N N . ARG A 1 101 ? 0.292 -15.383 -2.328 1.00 83.25 101 ARG A N 1
ATOM 823 C CA . ARG A 1 101 ? 0.189 -14.259 -1.383 1.00 83.25 101 ARG A CA 1
ATOM 824 C C . ARG A 1 101 ? -0.048 -14.753 0.042 1.00 83.25 101 ARG A C 1
ATOM 826 O O . ARG A 1 101 ? 0.581 -14.255 0.970 1.00 83.25 101 ARG A O 1
ATOM 833 N N . ARG A 1 102 ? -0.906 -15.766 0.196 1.00 80.44 102 ARG A N 1
ATOM 834 C CA . ARG A 1 102 ? -1.135 -16.432 1.483 1.00 80.44 102 ARG A CA 1
ATOM 835 C C . ARG A 1 102 ? 0.120 -17.118 1.999 1.00 80.44 102 ARG A C 1
ATOM 837 O O . ARG A 1 102 ? 0.479 -16.885 3.141 1.00 80.44 102 ARG A O 1
ATOM 844 N N . ALA A 1 103 ? 0.790 -17.909 1.162 1.00 77.25 103 ALA A N 1
ATOM 845 C CA . ALA A 1 103 ? 2.013 -18.603 1.557 1.00 77.25 103 ALA A CA 1
ATOM 846 C C . ALA A 1 103 ? 3.165 -17.639 1.887 1.00 77.25 103 ALA A C 1
ATOM 848 O O . ALA A 1 103 ? 3.946 -17.913 2.787 1.00 77.25 103 ALA A O 1
ATOM 849 N N . ALA A 1 104 ? 3.262 -16.519 1.167 1.00 78.75 104 ALA A N 1
ATOM 850 C CA . ALA A 1 104 ? 4.338 -15.553 1.318 1.00 78.75 104 ALA A CA 1
ATOM 851 C C . ALA A 1 104 ? 4.121 -14.612 2.507 1.00 78.75 104 ALA A C 1
ATOM 853 O O . ALA A 1 104 ? 5.049 -14.394 3.269 1.00 78.75 104 ALA A O 1
ATOM 854 N N . PHE A 1 105 ? 2.932 -14.022 2.665 1.00 84.44 105 PHE A N 1
ATOM 855 C CA . PHE A 1 105 ? 2.719 -12.963 3.662 1.00 84.44 105 PHE A CA 1
ATOM 856 C C . PHE A 1 105 ? 1.910 -13.411 4.874 1.00 84.44 105 PHE A C 1
ATOM 858 O O . PHE A 1 105 ? 2.157 -12.915 5.966 1.00 84.44 105 PHE A O 1
ATOM 865 N N . PHE A 1 106 ? 0.967 -14.336 4.707 1.00 86.12 106 PHE A N 1
ATOM 866 C CA . PHE A 1 106 ? 0.088 -14.809 5.784 1.00 86.12 106 PHE A CA 1
ATOM 867 C C . PHE A 1 106 ? 0.526 -16.190 6.289 1.00 86.12 106 PHE A C 1
ATOM 869 O O . PHE A 1 106 ? -0.285 -17.104 6.456 1.00 86.12 106 PHE A O 1
ATOM 876 N N . GLU A 1 107 ? 1.836 -16.333 6.492 1.00 85.25 107 GLU A N 1
ATOM 877 C CA . GLU A 1 107 ? 2.444 -17.496 7.135 1.00 85.25 107 GLU A CA 1
ATOM 878 C C . GLU A 1 107 ? 2.056 -17.590 8.621 1.00 85.25 107 GLU A C 1
ATOM 880 O O . GLU A 1 107 ? 1.629 -16.610 9.231 1.00 85.25 107 GLU A O 1
ATOM 885 N N . GLU A 1 108 ? 2.247 -18.764 9.223 1.00 83.00 108 GLU A N 1
ATOM 886 C CA . GLU A 1 108 ? 1.845 -19.053 10.609 1.00 83.00 108 GLU A CA 1
ATOM 887 C C . GLU A 1 108 ? 2.499 -18.128 11.648 1.00 83.00 108 GLU A C 1
ATOM 889 O O . GLU A 1 108 ? 1.859 -17.726 12.618 1.00 83.00 108 GLU A O 1
ATOM 894 N N . THR A 1 109 ? 3.753 -17.726 11.431 1.00 84.12 109 THR A N 1
ATOM 895 C CA . THR A 1 109 ? 4.470 -16.798 12.326 1.00 84.12 109 THR A CA 1
ATOM 896 C C . THR A 1 109 ? 4.005 -15.343 12.162 1.00 84.12 109 THR A C 1
ATOM 898 O O . THR A 1 109 ? 4.171 -14.522 13.071 1.00 84.12 109 THR A O 1
ATOM 901 N N . GLY A 1 110 ? 3.456 -15.009 10.987 1.00 83.94 110 GLY A N 1
ATOM 902 C CA . GLY A 1 110 ? 3.139 -13.657 10.528 1.00 83.94 110 GLY A CA 1
ATOM 903 C C . GLY A 1 110 ? 4.318 -12.677 10.540 1.00 83.94 110 GLY A C 1
ATOM 904 O O . GLY A 1 110 ? 4.100 -11.463 10.528 1.00 83.94 110 GLY A O 1
ATOM 905 N N . GLU A 1 111 ? 5.560 -13.167 10.585 1.00 87.12 111 GLU A N 1
ATOM 906 C CA . GLU A 1 111 ? 6.752 -12.316 10.650 1.00 87.12 111 GLU A CA 1
ATOM 907 C C . GLU A 1 111 ? 6.995 -11.605 9.319 1.00 87.12 111 GLU A C 1
ATOM 909 O O . GLU A 1 111 ? 7.235 -10.395 9.288 1.00 87.12 111 GLU A O 1
ATOM 914 N N . THR A 1 112 ? 6.817 -12.315 8.204 1.00 87.62 112 THR A N 1
ATOM 915 C CA . THR A 1 112 ? 6.924 -11.719 6.871 1.00 87.62 112 THR A CA 1
ATOM 916 C C . THR A 1 112 ? 5.942 -10.559 6.694 1.00 87.62 112 THR A C 1
ATOM 918 O O . THR A 1 112 ? 6.339 -9.494 6.220 1.00 87.62 112 THR A O 1
ATOM 921 N N . TYR A 1 113 ? 4.683 -10.703 7.129 1.00 88.88 113 TYR A N 1
ATOM 922 C CA . TYR A 1 113 ? 3.711 -9.603 7.099 1.00 88.88 113 TYR A CA 1
ATOM 923 C C . TYR A 1 113 ? 4.217 -8.377 7.865 1.00 88.88 113 TYR A C 1
ATOM 925 O O . TYR A 1 113 ? 4.222 -7.269 7.328 1.00 88.88 113 TYR A O 1
ATOM 933 N N . LYS A 1 114 ? 4.681 -8.565 9.108 1.00 90.62 114 LYS A N 1
ATOM 934 C CA . LYS A 1 114 ? 5.186 -7.473 9.955 1.00 90.62 114 LYS A CA 1
ATOM 935 C C . LYS A 1 114 ? 6.347 -6.740 9.291 1.00 90.62 114 LYS A C 1
ATOM 937 O O . LYS A 1 114 ? 6.331 -5.511 9.244 1.00 90.62 114 LYS A O 1
ATOM 942 N N . ARG A 1 115 ? 7.310 -7.477 8.735 1.00 90.19 115 ARG A N 1
ATOM 943 C CA . ARG A 1 115 ? 8.474 -6.910 8.038 1.00 90.19 115 ARG A CA 1
ATOM 944 C C . ARG A 1 115 ? 8.068 -6.131 6.794 1.00 90.19 115 ARG A C 1
ATOM 946 O O . ARG A 1 115 ? 8.470 -4.980 6.644 1.00 90.19 115 ARG A O 1
ATOM 953 N N . VAL A 1 116 ? 7.214 -6.706 5.945 1.00 90.44 116 VAL A N 1
ATOM 954 C CA . VAL A 1 116 ? 6.719 -6.039 4.730 1.00 90.44 116 VAL A CA 1
ATOM 955 C C . VAL A 1 116 ? 5.996 -4.736 5.070 1.00 90.44 116 VAL A C 1
ATOM 957 O O . VAL A 1 116 ? 6.296 -3.697 4.475 1.00 90.44 116 VAL A O 1
ATOM 960 N N . ILE A 1 117 ? 5.077 -4.769 6.041 1.00 92.94 117 ILE A N 1
ATOM 961 C CA . ILE A 1 117 ? 4.357 -3.573 6.487 1.00 92.94 117 ILE A CA 1
ATOM 962 C C . ILE A 1 117 ? 5.340 -2.538 7.036 1.00 92.94 117 ILE A C 1
ATOM 964 O O . ILE A 1 117 ? 5.293 -1.387 6.613 1.00 92.94 117 ILE A O 1
ATOM 968 N N . ALA A 1 118 ? 6.279 -2.931 7.898 1.00 92.06 118 ALA A N 1
ATOM 969 C CA . ALA A 1 118 ? 7.267 -2.012 8.456 1.00 92.06 118 ALA A CA 1
ATOM 970 C C . ALA A 1 118 ? 8.114 -1.330 7.369 1.00 92.06 118 ALA A C 1
ATOM 972 O O . ALA A 1 118 ? 8.317 -0.117 7.418 1.00 92.06 118 ALA A O 1
ATOM 973 N N . VAL A 1 119 ? 8.582 -2.074 6.361 1.00 91.38 119 VAL A N 1
ATOM 974 C CA . VAL A 1 119 ? 9.382 -1.496 5.273 1.00 91.38 119 VAL A CA 1
ATOM 975 C C . VAL A 1 119 ? 8.555 -0.543 4.408 1.00 91.38 119 VAL A C 1
ATOM 977 O O . VAL A 1 119 ? 9.056 0.520 4.046 1.00 91.38 119 VAL A O 1
ATOM 980 N N . CYS A 1 120 ? 7.293 -0.871 4.123 1.00 92.44 120 CYS A N 1
ATOM 981 C CA . CYS A 1 120 ? 6.419 -0.018 3.315 1.00 92.44 120 CYS A CA 1
ATOM 982 C C . CYS A 1 120 ? 5.899 1.211 4.079 1.00 92.44 120 CYS A C 1
ATOM 984 O O . CYS A 1 120 ? 5.622 2.237 3.464 1.00 92.44 120 CYS A O 1
ATOM 986 N N . LEU A 1 121 ? 5.779 1.153 5.408 1.00 93.38 121 LEU A N 1
ATOM 987 C CA . LEU A 1 121 ? 5.388 2.321 6.197 1.00 93.38 121 LEU A CA 1
ATOM 988 C C . LEU A 1 121 ? 6.514 3.355 6.285 1.00 93.38 121 LEU A C 1
ATOM 990 O O . LEU A 1 121 ? 6.225 4.543 6.176 1.00 93.38 121 LEU A O 1
ATOM 994 N N . ARG A 1 122 ? 7.788 2.943 6.377 1.00 91.88 122 ARG A N 1
ATOM 995 C CA . ARG A 1 122 ? 8.936 3.864 6.538 1.00 91.88 122 ARG A CA 1
ATOM 996 C C . ARG A 1 122 ? 8.937 5.061 5.563 1.00 91.88 122 ARG A C 1
ATOM 998 O O . ARG A 1 122 ? 9.062 6.183 6.049 1.00 91.88 122 ARG A O 1
ATOM 1005 N N . PRO A 1 123 ? 8.778 4.898 4.230 1.00 90.19 123 PRO A N 1
ATOM 1006 C CA . PRO A 1 123 ? 8.712 6.044 3.317 1.00 90.19 123 PRO A CA 1
ATOM 1007 C C . PRO A 1 123 ? 7.533 6.987 3.597 1.00 90.19 123 PRO A C 1
ATOM 1009 O O . PRO A 1 123 ? 7.674 8.200 3.480 1.00 90.19 123 PRO A O 1
ATOM 1012 N N . LEU A 1 124 ? 6.375 6.449 3.991 1.00 92.19 124 LEU A N 1
ATOM 1013 C CA . LEU A 1 124 ? 5.180 7.239 4.305 1.00 92.19 124 LEU A CA 1
ATOM 1014 C C . LEU A 1 124 ? 5.338 8.007 5.621 1.00 92.19 124 LEU A C 1
ATOM 1016 O O . LEU A 1 124 ? 4.901 9.152 5.727 1.00 92.19 124 LEU A O 1
ATOM 1020 N N . GLU A 1 125 ? 5.989 7.391 6.608 1.00 92.88 125 GLU A N 1
ATOM 1021 C CA . GLU A 1 125 ? 6.323 8.020 7.885 1.00 92.88 125 GLU A CA 1
ATOM 1022 C C . GLU A 1 125 ? 7.301 9.179 7.692 1.00 92.88 125 GLU A C 1
ATOM 1024 O O . GLU A 1 125 ? 7.076 10.260 8.231 1.00 92.88 125 GLU A O 1
ATOM 1029 N N . GLN A 1 126 ? 8.337 8.973 6.873 1.00 90.31 126 GLN A N 1
ATOM 1030 C CA . GLN A 1 126 ? 9.305 10.009 6.508 1.00 90.31 126 GLN A CA 1
ATOM 1031 C C . GLN A 1 126 ? 8.643 11.167 5.759 1.00 90.31 126 GLN A C 1
ATOM 1033 O O . GLN A 1 126 ? 8.941 12.324 6.045 1.00 90.31 126 GLN A O 1
ATOM 1038 N N . LEU A 1 127 ? 7.722 10.873 4.837 1.00 88.94 127 LEU A N 1
ATOM 1039 C CA . LEU A 1 127 ? 6.958 11.906 4.141 1.00 88.94 127 LEU A CA 1
ATOM 1040 C C . LEU A 1 127 ? 6.099 12.717 5.125 1.00 88.94 127 LEU A C 1
ATOM 1042 O O . LEU A 1 127 ? 6.114 13.945 5.097 1.00 88.94 127 LEU A O 1
ATOM 1046 N N . ALA A 1 128 ? 5.375 12.045 6.025 1.00 88.88 128 ALA A N 1
ATOM 1047 C CA . ALA A 1 128 ? 4.517 12.710 7.004 1.00 88.88 128 ALA A CA 1
ATOM 1048 C C . ALA A 1 128 ? 5.312 13.573 8.000 1.00 88.88 128 ALA A C 1
ATOM 1050 O O . ALA A 1 128 ? 4.871 14.675 8.327 1.00 88.88 128 ALA A O 1
ATOM 1051 N N . SER A 1 129 ? 6.476 13.100 8.466 1.00 86.94 129 SER A N 1
ATOM 1052 C CA . SER A 1 129 ? 7.314 13.851 9.406 1.00 86.94 129 SER A CA 1
ATOM 1053 C C . SER A 1 129 ? 7.922 15.091 8.754 1.00 86.94 129 SER A C 1
ATOM 1055 O O . SER A 1 129 ? 7.814 16.179 9.312 1.00 86.94 129 SER A O 1
ATOM 1057 N N . ARG A 1 130 ? 8.474 14.966 7.541 1.00 84.06 130 ARG A N 1
ATOM 1058 C CA . ARG A 1 130 ? 9.104 16.084 6.818 1.00 84.06 130 ARG A CA 1
ATOM 1059 C C . ARG A 1 130 ? 8.113 17.181 6.453 1.00 84.06 130 ARG A C 1
ATOM 1061 O O . ARG A 1 130 ? 8.407 18.357 6.638 1.00 84.06 130 ARG A O 1
ATOM 1068 N N . LEU A 1 131 ? 6.909 16.804 6.021 1.00 82.44 131 LEU A N 1
ATOM 1069 C CA . LEU A 1 131 ? 5.825 17.760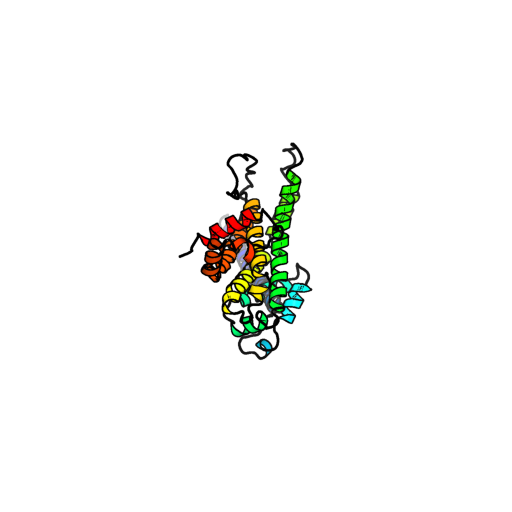 5.781 1.00 82.44 131 LEU A CA 1
ATOM 1070 C C . LEU A 1 131 ? 5.298 18.406 7.082 1.00 82.44 131 LEU A C 1
ATOM 1072 O O . LEU A 1 131 ? 4.664 19.460 7.028 1.00 82.44 131 LEU A O 1
ATOM 1076 N N . GLY A 1 132 ? 5.539 17.785 8.243 1.00 73.06 132 GLY A N 1
ATOM 1077 C CA . GLY A 1 132 ? 5.139 18.283 9.562 1.00 73.06 132 GLY A CA 1
ATOM 1078 C C . GLY A 1 132 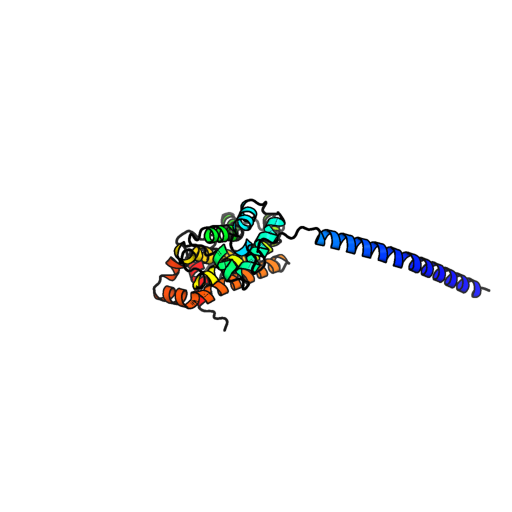? 6.156 19.185 10.266 1.00 73.06 132 GLY A C 1
ATOM 1079 O O . GLY A 1 132 ? 5.751 20.112 10.968 1.00 73.06 132 GLY A O 1
ATOM 1080 N N . GLU A 1 133 ? 7.456 18.943 10.085 1.00 68.94 133 GLU A N 1
ATOM 1081 C CA . GLU A 1 133 ? 8.553 19.649 10.772 1.00 68.94 133 GLU A CA 1
ATOM 1082 C C . GLU A 1 133 ? 8.589 21.160 10.474 1.00 68.94 133 GLU A C 1
ATOM 1084 O O . GLU A 1 133 ? 8.875 21.966 11.363 1.00 68.94 133 GLU A O 1
ATOM 1089 N N . ASP A 1 134 ? 8.193 21.576 9.273 1.00 54.62 134 ASP A N 1
ATOM 1090 C CA . ASP A 1 134 ? 8.192 22.991 8.881 1.00 54.62 134 ASP A CA 1
ATOM 1091 C C . ASP A 1 134 ? 7.081 23.831 9.522 1.00 54.62 134 ASP A C 1
ATOM 1093 O O . ASP A 1 134 ? 7.177 25.060 9.571 1.00 54.62 134 ASP A O 1
ATOM 1097 N N . LEU A 1 135 ? 6.039 23.193 10.060 1.00 48.69 135 LEU A N 1
ATOM 1098 C CA . LEU A 1 135 ? 4.959 23.903 10.745 1.00 48.69 135 LEU A CA 1
ATOM 1099 C C . LEU A 1 135 ? 5.378 24.348 12.156 1.00 48.69 135 LEU A C 1
ATOM 1101 O O . LEU A 1 135 ? 4.947 25.401 12.622 1.00 48.69 135 LEU A O 1
ATOM 1105 N N . GLY A 1 136 ? 6.247 23.578 12.821 1.00 41.03 136 GLY A N 1
ATOM 1106 C CA . GLY A 1 136 ? 6.740 23.887 14.168 1.00 41.03 136 GLY A CA 1
ATOM 1107 C C . GLY A 1 136 ? 7.740 25.046 14.201 1.00 41.03 136 GLY A C 1
ATOM 1108 O O . GLY A 1 136 ? 7.743 25.829 15.145 1.00 41.03 136 GLY A O 1
ATOM 1109 N N . ASN A 1 137 ? 8.537 25.213 13.144 1.00 37.88 137 ASN A N 1
ATOM 1110 C CA . ASN A 1 137 ? 9.573 26.251 13.078 1.00 37.88 137 ASN A CA 1
ATOM 1111 C C . ASN A 1 137 ? 9.043 27.636 12.657 1.00 37.88 137 ASN A C 1
ATOM 1113 O O . ASN A 1 137 ? 9.766 28.628 12.762 1.00 37.88 137 ASN A O 1
ATOM 1117 N N . SER A 1 138 ? 7.794 27.726 12.187 1.00 38.78 138 SER A N 1
ATOM 1118 C CA . SER A 1 138 ? 7.182 28.985 11.738 1.00 38.78 138 SER A CA 1
ATOM 1119 C C . SER A 1 138 ? 6.442 29.751 12.846 1.00 38.78 138 SER A C 1
ATOM 1121 O O . SER A 1 138 ? 6.064 30.901 12.617 1.00 38.78 138 SER A O 1
ATOM 1123 N N . ALA A 1 139 ? 6.202 29.149 14.016 1.00 37.19 139 ALA A N 1
ATOM 1124 C CA . ALA A 1 139 ? 5.327 29.727 15.041 1.00 37.19 139 ALA A CA 1
ATOM 1125 C C . ALA A 1 139 ? 5.994 30.798 15.934 1.00 37.19 139 ALA A C 1
ATOM 1127 O O . ALA A 1 139 ? 5.285 31.626 16.498 1.00 37.19 139 ALA A O 1
ATOM 1128 N N . ASP A 1 140 ? 7.332 30.848 16.006 1.00 35.25 140 ASP A N 1
ATOM 1129 C CA . ASP A 1 140 ? 8.041 31.605 17.057 1.00 35.25 140 ASP A CA 1
ATOM 1130 C C . ASP A 1 140 ? 8.820 32.853 16.597 1.00 35.25 140 ASP A C 1
ATOM 1132 O O . ASP A 1 140 ? 9.590 33.420 17.377 1.00 35.25 140 ASP A O 1
ATOM 1136 N N . LYS A 1 141 ? 8.646 33.350 15.362 1.00 32.00 141 LYS A N 1
ATOM 1137 C CA . LYS A 1 141 ? 9.310 34.604 14.945 1.00 32.00 141 LYS A CA 1
ATOM 1138 C C . LYS A 1 141 ? 8.371 35.610 14.275 1.00 32.00 141 LYS A C 1
ATOM 1140 O O . LYS A 1 141 ? 7.852 35.328 13.195 1.00 32.00 141 LYS A O 1
ATOM 1145 N N . PRO A 1 142 ? 8.198 36.817 14.851 1.00 33.69 142 PRO A N 1
ATOM 1146 C CA . PRO A 1 142 ? 7.462 37.879 14.191 1.00 33.69 142 PRO A CA 1
ATOM 1147 C C . PRO A 1 142 ? 8.257 38.404 12.985 1.00 33.69 142 PRO A C 1
ATOM 1149 O O . PRO A 1 142 ? 9.421 38.779 13.097 1.00 33.69 142 PRO A O 1
ATOM 1152 N N . THR A 1 143 ? 7.573 38.440 11.838 1.00 41.34 143 THR A N 1
ATOM 1153 C CA . THR A 1 143 ? 7.780 39.346 10.693 1.00 41.34 143 THR A CA 1
ATOM 1154 C C . THR A 1 143 ? 9.193 39.484 10.112 1.00 41.34 143 THR A C 1
ATOM 1156 O O . THR A 1 143 ? 9.992 40.295 10.567 1.00 41.34 143 THR A O 1
ATOM 1159 N N . ASN A 1 144 ? 9.426 38.830 8.970 1.00 31.97 144 ASN A N 1
ATOM 1160 C CA . ASN A 1 144 ? 10.154 39.434 7.845 1.00 31.97 144 ASN A CA 1
ATOM 1161 C C . ASN A 1 144 ? 9.655 38.822 6.526 1.00 31.97 144 ASN A C 1
ATOM 1163 O O . ASN A 1 144 ? 10.125 37.784 6.066 1.00 31.97 144 ASN A O 1
ATOM 1167 N N . LEU A 1 145 ? 8.642 39.471 5.947 1.00 40.91 145 LEU A N 1
ATOM 1168 C CA . LEU A 1 145 ? 7.928 39.063 4.730 1.00 40.91 145 LEU A CA 1
ATOM 1169 C C . LEU A 1 145 ? 8.763 39.202 3.440 1.00 40.91 145 LEU A C 1
ATOM 1171 O O . LEU A 1 145 ? 8.333 38.734 2.393 1.00 40.91 145 LEU A O 1
ATOM 1175 N N . SER A 1 146 ? 9.952 39.812 3.490 1.00 37.03 146 SER A N 1
ATOM 1176 C CA . SER A 1 146 ? 10.764 40.096 2.298 1.00 37.03 146 SER A CA 1
ATOM 1177 C C . SER A 1 146 ? 11.692 38.957 1.860 1.00 37.03 146 SER A C 1
ATOM 1179 O O . SER A 1 146 ? 12.151 38.970 0.724 1.00 37.03 146 SER A O 1
ATOM 1181 N N . ASN A 1 147 ? 11.947 37.955 2.710 1.00 35.97 147 ASN A N 1
ATOM 1182 C CA . ASN A 1 147 ? 12.875 36.854 2.395 1.00 35.97 147 ASN A CA 1
ATOM 1183 C C . ASN A 1 147 ? 12.166 35.567 1.920 1.00 35.97 147 ASN A C 1
ATOM 1185 O O . ASN A 1 147 ? 12.814 34.553 1.686 1.00 35.97 147 ASN A O 1
ATOM 1189 N N . GLN A 1 148 ? 10.837 35.598 1.783 1.00 41.84 148 GLN A N 1
ATOM 1190 C CA . GLN A 1 148 ? 9.996 34.444 1.425 1.00 41.84 148 GLN A CA 1
ATOM 1191 C C . GLN A 1 148 ? 9.887 34.194 -0.091 1.00 41.84 148 GLN A C 1
ATOM 1193 O O . GLN A 1 148 ? 9.260 33.227 -0.501 1.00 41.84 148 GLN A O 1
ATOM 1198 N N . LEU A 1 149 ? 10.493 35.032 -0.939 1.00 39.03 149 LEU A N 1
ATOM 1199 C CA . LEU A 1 149 ? 10.410 34.875 -2.400 1.00 39.03 149 LEU A CA 1
ATOM 1200 C C . LEU A 1 149 ? 11.363 33.818 -2.984 1.00 39.03 149 LEU A C 1
ATOM 1202 O O . LEU A 1 149 ? 11.310 33.542 -4.179 1.00 39.03 149 LEU A O 1
ATOM 1206 N N . SER A 1 150 ? 12.191 33.183 -2.156 1.00 43.84 150 SER A N 1
ATOM 1207 C CA . SER A 1 150 ? 13.025 32.046 -2.561 1.00 43.84 150 SER A CA 1
ATOM 1208 C C . SER A 1 150 ? 13.558 31.316 -1.326 1.00 43.84 150 SER A C 1
ATOM 1210 O O . SER A 1 150 ? 14.740 31.355 -0.994 1.00 43.84 150 SER A O 1
ATOM 1212 N N . SER A 1 151 ? 12.648 30.662 -0.602 1.00 38.41 151 SER A N 1
ATOM 1213 C CA . SER A 1 151 ? 12.994 29.770 0.505 1.00 38.41 151 SER A CA 1
ATOM 1214 C C . SER A 1 151 ? 13.667 28.489 -0.030 1.00 38.41 151 SER A C 1
ATOM 1216 O O . SER A 1 151 ? 13.060 27.781 -0.837 1.00 38.41 151 SER A O 1
ATOM 1218 N N . PRO A 1 152 ? 14.880 28.121 0.432 1.00 42.19 152 PRO A N 1
ATOM 1219 C CA . PRO A 1 152 ? 15.525 26.843 0.097 1.00 42.19 152 PRO A CA 1
ATOM 1220 C C . PRO A 1 152 ? 14.720 25.615 0.550 1.00 42.19 152 PRO A C 1
ATOM 1222 O O . PRO A 1 152 ? 14.998 24.496 0.119 1.00 42.19 152 PRO A O 1
ATOM 1225 N N . THR A 1 153 ? 13.751 25.814 1.445 1.00 45.53 153 THR A N 1
ATOM 1226 C CA . THR A 1 153 ? 12.905 24.760 2.001 1.00 45.53 153 THR A CA 1
ATOM 1227 C C . THR A 1 153 ? 11.817 24.338 1.016 1.00 45.53 153 THR A C 1
ATOM 1229 O O . THR A 1 153 ? 11.600 23.143 0.843 1.00 45.53 153 THR A O 1
ATOM 1232 N N . ASP A 1 154 ? 11.211 25.286 0.286 1.00 45.94 154 ASP A N 1
ATOM 1233 C CA . ASP A 1 154 ? 10.219 24.960 -0.750 1.00 45.94 154 ASP A CA 1
ATOM 1234 C C . ASP A 1 154 ? 10.850 24.110 -1.865 1.00 45.94 154 ASP A C 1
ATOM 1236 O O . ASP A 1 154 ? 10.236 23.157 -2.328 1.00 45.94 154 ASP A O 1
ATOM 1240 N N . VAL A 1 155 ? 12.110 24.365 -2.234 1.00 50.25 155 VAL A N 1
ATOM 1241 C CA . VAL A 1 155 ? 12.817 23.591 -3.273 1.00 50.25 155 VAL A CA 1
ATOM 1242 C C . VAL A 1 155 ? 13.059 22.133 -2.848 1.00 50.25 155 VAL A C 1
ATOM 1244 O O . VAL A 1 155 ? 12.896 21.232 -3.668 1.00 50.25 155 VAL A O 1
ATOM 1247 N N . LYS A 1 156 ? 13.371 21.873 -1.569 1.00 56.12 156 LYS A N 1
ATOM 1248 C CA . LYS A 1 156 ? 13.591 20.505 -1.057 1.00 56.12 156 LYS A CA 1
ATOM 1249 C C . LYS A 1 156 ? 12.316 19.664 -1.044 1.00 56.12 156 LYS A C 1
ATOM 1251 O O . LYS A 1 156 ? 12.351 18.510 -1.457 1.00 56.12 156 LYS A O 1
ATOM 1256 N N . HIS A 1 157 ? 11.184 20.235 -0.629 1.00 55.22 157 HIS A N 1
ATOM 1257 C CA . HIS A 1 157 ? 9.901 19.514 -0.641 1.00 55.22 157 HIS A CA 1
ATOM 1258 C C . HIS A 1 157 ? 9.444 19.186 -2.059 1.00 55.22 157 HIS A C 1
ATOM 1260 O O . HIS A 1 157 ? 8.902 18.111 -2.308 1.00 55.22 157 HIS A O 1
ATOM 1266 N N . ILE A 1 158 ? 9.703 20.092 -3.002 1.00 55.88 158 ILE A N 1
ATOM 1267 C CA . ILE A 1 158 ? 9.410 19.893 -4.424 1.00 55.88 158 ILE A CA 1
ATOM 1268 C C . ILE A 1 158 ? 10.217 18.717 -4.990 1.00 55.88 158 ILE A C 1
ATOM 1270 O O . ILE A 1 158 ? 9.649 17.866 -5.672 1.00 55.88 158 ILE A O 1
ATOM 1274 N N . GLU A 1 159 ? 11.503 18.619 -4.649 1.00 58.97 159 GLU A N 1
ATOM 1275 C CA . GLU A 1 159 ? 12.377 17.509 -5.053 1.00 58.97 159 GLU A CA 1
ATOM 1276 C C . GLU A 1 159 ? 11.978 16.171 -4.390 1.00 58.97 159 GLU A C 1
ATOM 1278 O O . GLU A 1 159 ? 12.114 15.100 -4.978 1.00 58.97 159 GLU A O 1
ATOM 1283 N N . GLU A 1 160 ? 11.402 16.201 -3.187 1.00 59.94 160 GLU A N 1
ATOM 1284 C CA . GLU A 1 160 ? 10.893 14.995 -2.517 1.00 59.94 160 GLU A CA 1
ATOM 1285 C C . GLU A 1 160 ? 9.583 14.481 -3.124 1.00 59.94 160 GLU A C 1
ATOM 1287 O O . GLU A 1 160 ? 9.388 13.270 -3.271 1.00 59.94 160 GLU A O 1
ATOM 1292 N N . LEU A 1 161 ? 8.698 15.397 -3.522 1.00 63.19 161 LEU A N 1
ATOM 1293 C CA . LEU A 1 161 ? 7.484 15.094 -4.279 1.00 63.19 161 LEU A CA 1
ATOM 1294 C C . LEU A 1 161 ? 7.797 14.609 -5.698 1.00 63.19 161 LEU A C 1
ATOM 1296 O O . LEU A 1 161 ? 6.965 13.920 -6.296 1.00 63.19 161 LEU A O 1
ATOM 1300 N N . ASP A 1 162 ? 8.982 14.917 -6.236 1.00 64.94 162 ASP A N 1
ATOM 1301 C CA . ASP A 1 162 ? 9.388 14.456 -7.562 1.00 64.94 162 ASP A CA 1
ATOM 1302 C C . ASP A 1 162 ? 9.452 12.932 -7.656 1.00 64.94 162 ASP A C 1
ATOM 1304 O O . ASP A 1 162 ? 9.089 12.364 -8.691 1.00 64.94 162 ASP A O 1
ATOM 1308 N N . ASN A 1 163 ? 9.788 12.272 -6.550 1.00 74.75 163 ASN A N 1
ATOM 1309 C CA . ASN A 1 163 ? 9.845 10.827 -6.421 1.00 74.75 163 ASN A CA 1
ATOM 1310 C C . ASN A 1 163 ? 8.560 10.256 -5.793 1.00 74.75 163 ASN A C 1
ATOM 1312 O O . ASN A 1 163 ? 8.592 9.597 -4.757 1.00 74.75 163 ASN A O 1
ATOM 1316 N N . PHE A 1 164 ? 7.402 10.513 -6.410 1.00 83.06 164 PHE A N 1
ATOM 1317 C CA . PHE A 1 164 ? 6.100 10.114 -5.851 1.00 83.06 164 PHE A CA 1
ATOM 1318 C C . PHE A 1 164 ? 5.841 8.592 -5.860 1.00 83.06 164 PHE A C 1
ATOM 1320 O O . PHE A 1 164 ? 4.970 8.098 -5.138 1.00 83.06 164 PHE A O 1
ATOM 1327 N N . GLN A 1 165 ? 6.556 7.842 -6.707 1.00 87.38 165 GLN A N 1
ATOM 1328 C CA . GLN A 1 165 ? 6.261 6.434 -6.999 1.00 87.38 165 GLN A CA 1
ATOM 1329 C C . GLN A 1 165 ? 6.349 5.520 -5.765 1.00 87.38 165 GLN A C 1
ATOM 1331 O O . GLN A 1 165 ? 5.404 4.756 -5.550 1.00 87.38 165 GLN A O 1
ATOM 1336 N N . PRO A 1 166 ? 7.393 5.596 -4.911 1.00 88.00 166 PRO A N 1
ATOM 1337 C CA . PRO A 1 166 ? 7.472 4.764 -3.717 1.00 88.00 166 PRO A CA 1
ATOM 1338 C C . PRO A 1 166 ? 6.327 5.037 -2.742 1.00 88.00 166 PRO A C 1
ATOM 1340 O O . PRO A 1 166 ? 5.784 4.085 -2.191 1.00 88.00 166 PRO A O 1
ATOM 1343 N N . TYR A 1 167 ? 5.897 6.293 -2.571 1.00 91.00 167 TYR A N 1
ATOM 1344 C CA . TYR A 1 167 ? 4.750 6.620 -1.715 1.00 91.00 167 TYR A CA 1
ATOM 1345 C C . TYR A 1 167 ? 3.457 6.011 -2.261 1.00 91.00 167 TYR A C 1
ATOM 1347 O O . TYR A 1 167 ? 2.660 5.455 -1.502 1.00 91.00 167 TYR A O 1
ATOM 1355 N N . ALA A 1 168 ? 3.273 6.053 -3.583 1.00 92.94 168 ALA A N 1
ATOM 1356 C CA . ALA A 1 168 ? 2.115 5.458 -4.230 1.00 92.94 168 ALA A CA 1
ATOM 1357 C C . ALA A 1 168 ? 2.097 3.927 -4.084 1.00 92.94 168 ALA A C 1
ATOM 1359 O O . ALA A 1 168 ? 1.086 3.365 -3.662 1.00 92.94 168 ALA A O 1
ATOM 1360 N N . TRP A 1 169 ? 3.208 3.246 -4.384 1.00 93.50 169 TRP A N 1
ATOM 1361 C CA . TRP A 1 169 ? 3.301 1.789 -4.250 1.00 93.50 169 TRP A CA 1
ATOM 1362 C C . TRP A 1 169 ? 3.191 1.341 -2.798 1.00 93.50 169 TRP A C 1
ATOM 1364 O O . TRP A 1 169 ? 2.410 0.442 -2.512 1.00 93.50 169 TRP A O 1
ATOM 1374 N N . CYS A 1 170 ? 3.892 1.993 -1.868 1.00 94.12 170 CYS A N 1
ATOM 1375 C CA . CYS A 1 170 ? 3.821 1.655 -0.448 1.00 94.12 170 CYS A CA 1
ATOM 1376 C C . CYS A 1 170 ? 2.393 1.768 0.086 1.00 94.12 170 CYS A C 1
ATOM 1378 O O . CYS A 1 170 ? 1.925 0.834 0.730 1.00 94.12 170 CYS A O 1
ATOM 1380 N N . SER A 1 171 ? 1.682 2.856 -0.238 1.00 95.88 171 SER A N 1
ATOM 1381 C CA . SER A 1 171 ? 0.285 3.053 0.177 1.00 95.88 171 SER A CA 1
ATOM 1382 C C . SER A 1 171 ? -0.624 1.932 -0.333 1.00 95.88 171 SER A C 1
ATOM 1384 O O . SER A 1 171 ? -1.399 1.359 0.432 1.00 95.88 171 SER A O 1
ATOM 1386 N N . ARG A 1 172 ? -0.470 1.567 -1.611 1.00 95.69 172 ARG A N 1
ATOM 1387 C CA . ARG A 1 172 ? -1.236 0.496 -2.265 1.00 95.69 172 ARG A CA 1
ATOM 1388 C C . ARG A 1 172 ? -0.923 -0.887 -1.698 1.00 95.69 172 ARG A C 1
ATOM 1390 O O . ARG A 1 172 ? -1.847 -1.671 -1.483 1.00 95.69 172 ARG A O 1
ATOM 1397 N N . ILE A 1 173 ? 0.348 -1.171 -1.407 1.00 94.00 173 ILE A N 1
ATOM 1398 C CA . ILE A 1 173 ? 0.794 -2.429 -0.794 1.00 94.00 173 ILE A CA 1
ATOM 1399 C C . ILE A 1 173 ? 0.173 -2.585 0.589 1.00 94.00 173 ILE A C 1
ATOM 1401 O O . ILE A 1 173 ? -0.497 -3.587 0.847 1.00 94.00 173 ILE A O 1
ATOM 1405 N N . VAL A 1 174 ? 0.375 -1.604 1.478 1.00 95.94 174 VAL A N 1
ATOM 1406 C CA . VAL A 1 174 ? -0.101 -1.715 2.864 1.00 95.94 174 VAL A CA 1
ATOM 1407 C C . VAL A 1 174 ? -1.621 -1.775 2.913 1.00 95.94 174 VAL A C 1
ATOM 1409 O O . VAL A 1 174 ? -2.158 -2.577 3.671 1.00 95.94 174 VAL A O 1
ATOM 1412 N N . ALA A 1 175 ? -2.323 -1.020 2.065 1.00 96.25 175 ALA A N 1
ATOM 1413 C CA . ALA A 1 175 ? -3.775 -1.089 1.976 1.00 96.25 175 ALA A CA 1
ATOM 1414 C C . ALA A 1 175 ? -4.276 -2.424 1.436 1.00 96.25 175 ALA A C 1
ATOM 1416 O O . ALA A 1 175 ? -5.185 -3.011 2.023 1.00 96.25 175 ALA A O 1
ATOM 1417 N N . SER A 1 176 ? -3.661 -2.942 0.373 1.00 94.56 176 SER A N 1
ATOM 1418 C CA . SER A 1 176 ? -4.057 -4.222 -0.209 1.00 94.56 176 SER A CA 1
ATOM 1419 C C . SER A 1 176 ? -3.811 -5.374 0.751 1.00 94.56 176 SER A C 1
ATOM 1421 O O . SER A 1 176 ? -4.729 -6.147 1.008 1.00 94.56 176 SER A O 1
ATOM 1423 N N . LEU A 1 177 ? -2.624 -5.472 1.353 1.00 93.50 177 LEU A N 1
ATOM 1424 C CA . LEU A 1 177 ? -2.330 -6.530 2.320 1.00 93.50 177 LEU A CA 1
ATOM 1425 C C . LEU A 1 177 ? -3.211 -6.418 3.569 1.00 93.50 177 LEU A C 1
ATOM 1427 O O . LEU A 1 177 ? -3.754 -7.428 4.013 1.00 93.50 177 LEU A O 1
ATOM 1431 N N . THR A 1 178 ? -3.438 -5.205 4.078 1.00 94.75 178 THR A N 1
ATOM 1432 C CA . THR A 1 178 ? -4.332 -4.986 5.225 1.00 94.75 178 THR A CA 1
ATOM 1433 C C . THR A 1 178 ? -5.758 -5.417 4.883 1.00 94.75 178 THR A C 1
ATOM 1435 O O . THR A 1 178 ? -6.321 -6.253 5.582 1.00 94.75 178 THR A O 1
ATOM 1438 N N . ALA A 1 179 ? -6.332 -4.947 3.772 1.00 94.19 179 ALA A N 1
ATOM 1439 C CA . ALA A 1 179 ? -7.679 -5.321 3.331 1.00 94.19 179 ALA A CA 1
ATOM 1440 C C . ALA A 1 179 ? -7.837 -6.836 3.107 1.00 94.19 179 ALA A C 1
ATOM 1442 O O . ALA A 1 179 ? -8.855 -7.426 3.475 1.00 94.19 179 ALA A O 1
ATOM 1443 N N . ARG A 1 180 ? -6.824 -7.489 2.522 1.00 92.00 180 ARG A N 1
ATOM 1444 C CA . ARG A 1 180 ? -6.822 -8.943 2.292 1.00 92.00 180 ARG A CA 1
ATOM 1445 C C . ARG A 1 180 ? -6.659 -9.740 3.582 1.00 92.00 180 ARG A C 1
ATOM 1447 O O . ARG A 1 180 ? -7.255 -10.813 3.677 1.00 92.00 180 ARG A O 1
ATOM 1454 N N . SER A 1 181 ? -5.964 -9.207 4.590 1.00 92.25 181 SER A N 1
ATOM 1455 C CA . SER A 1 181 ? -5.807 -9.863 5.897 1.00 92.25 181 SER A CA 1
ATOM 1456 C C . SER A 1 181 ? -7.144 -10.196 6.566 1.00 92.25 181 SER A C 1
ATOM 1458 O O . SER A 1 181 ? -7.226 -11.153 7.324 1.00 92.25 181 SER A O 1
ATOM 1460 N N . ARG A 1 182 ? -8.236 -9.497 6.226 1.00 91.44 182 ARG A N 1
ATOM 1461 C CA . ARG A 1 182 ? -9.577 -9.851 6.712 1.00 91.44 182 ARG A CA 1
ATOM 1462 C C . ARG A 1 182 ? -9.995 -11.283 6.357 1.00 91.44 182 ARG A C 1
ATOM 1464 O O . ARG A 1 182 ? -10.689 -11.930 7.131 1.00 91.44 182 ARG A O 1
ATOM 1471 N N . LYS A 1 183 ? -9.632 -11.750 5.158 1.00 89.25 183 LYS A N 1
ATOM 1472 C CA . LYS A 1 183 ? -10.091 -13.033 4.593 1.00 89.25 183 LYS A CA 1
ATOM 1473 C C . LYS A 1 183 ? -8.975 -14.064 4.452 1.00 89.25 183 LYS A C 1
ATOM 1475 O O . LYS A 1 183 ? -9.248 -15.259 4.431 1.00 89.25 183 LYS A O 1
ATOM 1480 N N . GLU A 1 184 ? -7.741 -13.605 4.273 1.00 87.94 184 GLU A N 1
ATOM 1481 C CA . GLU A 1 184 ? -6.605 -14.454 3.909 1.00 87.94 184 GLU A CA 1
ATOM 1482 C C . GLU A 1 184 ? -5.714 -14.827 5.093 1.00 87.94 184 GLU A C 1
ATOM 1484 O O . GLU A 1 184 ? -5.034 -15.852 5.026 1.00 87.94 184 GLU A O 1
ATOM 1489 N N . ASP A 1 185 ? -5.750 -14.046 6.173 1.00 88.12 185 ASP A N 1
ATOM 1490 C CA . ASP A 1 185 ? -5.007 -14.323 7.398 1.00 88.12 185 ASP A CA 1
ATOM 1491 C C . ASP A 1 185 ? -5.748 -15.354 8.256 1.00 88.12 185 ASP A C 1
ATOM 1493 O O . ASP A 1 185 ? -6.602 -15.026 9.079 1.00 88.12 185 ASP A O 1
ATOM 1497 N N . LYS A 1 186 ? -5.423 -16.630 8.046 1.00 85.12 186 LYS A N 1
ATOM 1498 C CA . LYS A 1 186 ? -6.038 -17.747 8.779 1.00 85.12 186 LYS A CA 1
ATOM 1499 C C . LYS A 1 186 ? -5.706 -17.745 10.270 1.00 85.12 186 LYS A C 1
ATOM 1501 O O . LYS A 1 186 ? -6.471 -18.302 11.051 1.00 85.12 186 LYS A O 1
ATOM 1506 N N . PHE A 1 187 ? -4.563 -17.176 10.640 1.00 84.56 187 PHE A N 1
ATOM 1507 C CA . PHE A 1 187 ? -4.038 -17.204 12.003 1.00 84.56 187 PHE A CA 1
ATOM 1508 C C . PHE A 1 187 ? -4.373 -15.922 12.778 1.00 84.56 187 PHE A C 1
ATOM 1510 O O . PHE A 1 187 ? -4.168 -15.862 13.988 1.00 84.56 187 PHE A O 1
ATOM 1517 N N . GLY A 1 188 ? -4.899 -14.900 12.096 1.00 84.81 188 GLY A N 1
ATOM 1518 C CA . GLY A 1 188 ? -5.273 -13.616 12.686 1.00 84.81 188 GLY A CA 1
ATOM 1519 C C . GLY A 1 188 ? -4.079 -12.765 13.127 1.00 84.81 188 GLY A C 1
ATOM 1520 O O . GLY A 1 188 ? -4.270 -11.760 13.813 1.00 84.81 188 GLY A O 1
ATOM 1521 N N . VAL A 1 189 ? -2.846 -13.133 12.758 1.00 84.19 189 VAL A N 1
ATOM 1522 C CA . VAL A 1 189 ? -1.629 -12.445 13.211 1.00 84.19 189 VAL A CA 1
ATOM 1523 C C . VAL A 1 189 ? -1.603 -10.987 12.754 1.00 84.19 189 VAL A C 1
ATOM 1525 O O . VAL A 1 189 ? -1.206 -10.119 13.528 1.00 84.19 189 VAL A O 1
ATOM 1528 N N . ALA A 1 190 ? -2.052 -10.685 11.537 1.00 83.38 190 ALA A N 1
ATOM 1529 C CA . ALA A 1 190 ? -2.104 -9.326 11.004 1.00 83.38 190 ALA A CA 1
ATOM 1530 C C . ALA A 1 190 ? -3.103 -8.440 11.761 1.00 83.38 190 ALA A C 1
ATOM 1532 O O . ALA A 1 190 ? -2.845 -7.253 11.972 1.00 83.38 190 ALA A O 1
ATOM 1533 N N . GLN A 1 191 ? -4.227 -9.020 12.185 1.00 82.75 191 GLN A N 1
ATOM 1534 C CA . GLN A 1 191 ? -5.273 -8.311 12.923 1.00 82.75 191 GLN A CA 1
ATOM 1535 C C . GLN A 1 191 ? -4.875 -8.095 14.389 1.00 82.75 191 GLN A C 1
ATOM 1537 O O . GLN A 1 191 ? -5.115 -7.026 14.943 1.00 82.75 191 GLN A O 1
ATOM 1542 N N . LEU A 1 192 ? -4.209 -9.078 15.001 1.00 84.19 192 LEU A N 1
ATOM 1543 C CA . LEU A 1 192 ? -3.826 -9.050 16.415 1.00 84.19 192 LEU A CA 1
ATOM 1544 C C . LEU A 1 192 ? -2.502 -8.321 16.686 1.00 84.19 192 LEU A C 1
ATOM 1546 O O . LEU A 1 192 ? -2.267 -7.887 17.812 1.00 84.19 192 LEU A O 1
ATOM 1550 N N . SER A 1 193 ? -1.625 -8.160 15.689 1.00 81.88 193 SER A N 1
ATOM 1551 C CA . SER A 1 193 ? -0.301 -7.547 15.885 1.00 81.88 193 SER A CA 1
ATOM 1552 C C . SER A 1 193 ? -0.318 -6.025 16.058 1.00 81.88 193 SER A C 1
ATOM 1554 O O . SER A 1 193 ? 0.729 -5.437 16.319 1.00 81.88 193 SER A O 1
ATOM 1556 N N . GLY A 1 194 ? -1.467 -5.366 15.867 1.00 82.94 194 GLY A N 1
ATOM 1557 C CA . GLY A 1 194 ? -1.583 -3.903 15.870 1.00 82.94 194 GLY A CA 1
ATOM 1558 C C . GLY A 1 194 ? -1.062 -3.223 14.595 1.00 82.94 194 GLY A C 1
ATOM 1559 O O . GLY A 1 194 ? -1.166 -2.003 14.459 1.00 82.94 194 GLY A O 1
ATOM 1560 N N . ASN A 1 195 ? -0.554 -3.989 13.624 1.00 87.62 195 ASN A N 1
ATOM 1561 C CA . ASN A 1 195 ? -0.068 -3.444 12.356 1.00 87.62 195 ASN A CA 1
ATOM 1562 C C . ASN A 1 195 ? -1.183 -2.801 11.533 1.00 87.62 195 ASN A C 1
ATOM 1564 O O . ASN A 1 195 ? -0.947 -1.771 10.913 1.00 87.62 195 ASN A O 1
ATOM 1568 N N . ASN A 1 196 ? -2.394 -3.364 11.545 1.00 91.25 196 ASN A N 1
ATOM 1569 C CA . ASN A 1 196 ? -3.525 -2.791 10.812 1.00 91.25 196 ASN A CA 1
ATOM 1570 C C . ASN A 1 196 ? -3.865 -1.380 11.327 1.00 91.25 196 ASN A C 1
ATOM 1572 O O . ASN A 1 196 ? -4.064 -0.463 10.529 1.00 91.25 196 ASN A O 1
ATOM 1576 N N . ALA A 1 197 ? -3.831 -1.177 12.649 1.00 91.69 197 ALA A N 1
ATOM 1577 C CA . ALA A 1 197 ? -4.001 0.139 13.264 1.00 91.69 197 ALA A CA 1
ATOM 1578 C C . ALA A 1 197 ? -2.854 1.096 12.898 1.00 91.69 197 ALA A C 1
ATOM 1580 O O . ALA A 1 197 ? -3.088 2.259 12.567 1.00 91.69 197 ALA A O 1
ATOM 1581 N N . ALA A 1 198 ? -1.607 0.608 12.901 1.00 93.12 198 ALA A N 1
ATOM 1582 C CA . ALA A 1 198 ? -0.453 1.395 12.467 1.00 93.12 198 ALA A CA 1
ATOM 1583 C C . ALA A 1 198 ? -0.581 1.830 10.996 1.00 93.12 198 ALA A C 1
ATOM 1585 O O . ALA A 1 198 ? -0.351 2.996 10.686 1.00 93.12 198 ALA A O 1
ATOM 1586 N N . VAL A 1 199 ? -1.023 0.937 10.105 1.00 95.25 199 VAL A N 1
ATOM 1587 C CA . VAL A 1 199 ? -1.255 1.240 8.685 1.00 95.25 199 VAL A CA 1
ATOM 1588 C C . VAL A 1 199 ? -2.310 2.330 8.522 1.00 95.25 199 VAL A C 1
ATOM 1590 O O . VAL A 1 199 ? -2.044 3.337 7.864 1.00 95.25 199 VAL A O 1
ATOM 1593 N N . VAL A 1 200 ? -3.487 2.169 9.134 1.00 94.88 200 VAL A N 1
ATOM 1594 C CA . VAL A 1 200 ? -4.574 3.1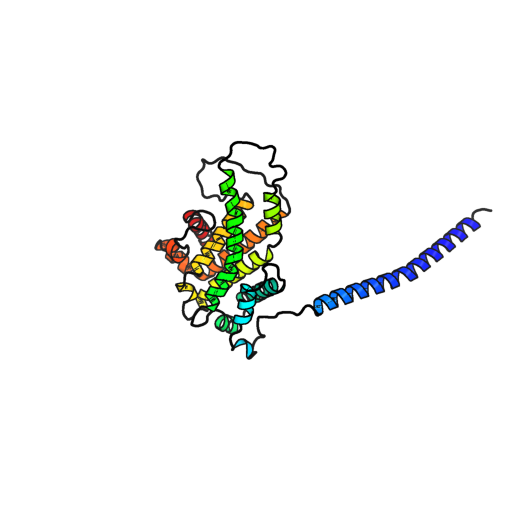56 9.037 1.00 94.88 200 VAL A CA 1
ATOM 1595 C C . VAL A 1 200 ? -4.122 4.510 9.586 1.00 94.88 200 VAL A C 1
ATOM 1597 O O . VAL A 1 200 ? -4.294 5.535 8.924 1.00 94.88 200 VAL A O 1
ATOM 1600 N N . SER A 1 201 ? -3.473 4.521 10.751 1.00 94.19 201 SER A N 1
ATOM 1601 C CA . SER A 1 201 ? -2.951 5.742 11.364 1.00 94.19 201 SER A CA 1
ATOM 1602 C C . SER A 1 201 ? -1.918 6.444 10.487 1.00 94.19 201 SER A C 1
ATOM 1604 O O . SER A 1 201 ? -2.003 7.658 10.307 1.00 94.19 201 SER A O 1
ATOM 1606 N N . THR A 1 202 ? -0.954 5.711 9.927 1.00 95.50 202 THR A N 1
ATOM 1607 C CA . THR A 1 202 ? 0.103 6.288 9.088 1.00 95.50 202 THR A CA 1
ATOM 1608 C C . THR A 1 202 ? -0.458 6.823 7.775 1.00 95.50 202 THR A C 1
ATOM 1610 O O . THR A 1 202 ? -0.109 7.938 7.389 1.00 95.50 202 THR A O 1
ATOM 1613 N N . LEU A 1 203 ? -1.376 6.104 7.117 1.00 96.56 203 LEU A N 1
ATOM 1614 C CA . LEU A 1 203 ? -2.029 6.582 5.893 1.00 96.56 203 LEU A CA 1
ATOM 1615 C C . LEU A 1 203 ? -2.828 7.869 6.136 1.00 96.56 203 LEU A C 1
ATOM 1617 O O . LEU A 1 203 ? -2.730 8.806 5.344 1.00 96.56 203 LEU A O 1
ATOM 1621 N N . ILE A 1 204 ? -3.583 7.948 7.238 1.00 95.25 204 ILE A N 1
ATOM 1622 C CA . ILE A 1 204 ? -4.358 9.149 7.576 1.00 95.25 204 ILE A CA 1
ATOM 1623 C C . ILE A 1 204 ? -3.434 10.309 7.957 1.00 95.25 204 ILE A C 1
ATOM 1625 O O . ILE A 1 204 ? -3.640 11.418 7.466 1.00 95.25 204 ILE A O 1
ATOM 1629 N N . SER A 1 205 ? -2.406 10.084 8.784 1.00 93.94 205 SER A N 1
ATOM 1630 C CA . SER A 1 205 ? -1.415 11.121 9.105 1.00 93.94 205 SER A CA 1
ATOM 1631 C C . SER A 1 205 ? -0.725 11.644 7.847 1.00 93.94 205 SER A C 1
ATOM 1633 O O . SER A 1 205 ? -0.612 12.855 7.676 1.00 93.94 205 SER A O 1
ATOM 1635 N N . CYS A 1 206 ? -0.322 10.754 6.939 1.00 93.56 206 CYS A N 1
ATOM 1636 C CA . CYS A 1 206 ? 0.292 11.128 5.670 1.00 93.56 206 CYS A CA 1
ATOM 1637 C C . CYS A 1 206 ? -0.676 11.945 4.800 1.00 93.56 206 CYS A C 1
ATOM 1639 O O . CYS A 1 206 ? -0.304 12.996 4.283 1.00 93.56 206 CYS A O 1
ATOM 1641 N N . LEU A 1 207 ? -1.948 11.537 4.711 1.00 94.38 207 LEU A N 1
ATOM 1642 C CA . LEU A 1 207 ? -2.967 12.282 3.969 1.00 94.38 207 LEU A CA 1
ATOM 1643 C C . LEU A 1 207 ? -3.179 13.685 4.541 1.00 94.38 207 LEU A C 1
ATOM 1645 O O . LEU A 1 207 ? -3.249 14.644 3.779 1.00 94.38 207 LEU A O 1
ATOM 1649 N N . LEU A 1 208 ? -3.266 13.817 5.866 1.00 91.62 208 LEU A N 1
ATOM 1650 C CA . LEU A 1 208 ? -3.412 15.116 6.524 1.00 91.62 208 LEU A CA 1
ATOM 1651 C C . LEU A 1 208 ? -2.199 16.017 6.270 1.00 91.62 208 LEU A C 1
ATOM 1653 O O . LEU A 1 208 ? -2.378 17.206 6.011 1.00 91.62 208 LEU A O 1
ATOM 1657 N N . ALA A 1 209 ? -0.987 15.458 6.299 1.00 90.00 209 ALA A N 1
ATOM 1658 C CA . ALA A 1 209 ? 0.241 16.193 6.012 1.00 90.00 209 ALA A CA 1
ATOM 1659 C C . ALA A 1 209 ? 0.263 16.711 4.564 1.00 90.00 209 ALA A C 1
ATOM 1661 O O . ALA A 1 209 ? 0.541 17.887 4.326 1.00 90.00 209 ALA A O 1
ATOM 1662 N N . VAL A 1 210 ? -0.110 15.864 3.599 1.00 89.25 210 VAL A N 1
ATOM 1663 C CA . VAL A 1 210 ? -0.181 16.227 2.176 1.00 89.25 210 VAL A CA 1
ATOM 1664 C C . VAL A 1 210 ? -1.298 17.242 1.913 1.00 89.25 210 VAL A C 1
ATOM 1666 O O . VAL A 1 210 ? -1.072 18.231 1.223 1.00 89.25 210 VAL A O 1
ATOM 1669 N N . GLU A 1 211 ? -2.490 17.067 2.488 1.00 88.19 211 GLU A N 1
ATOM 1670 C CA . GLU A 1 211 ? -3.586 18.039 2.356 1.00 88.19 211 GLU A CA 1
ATOM 1671 C C . GLU A 1 211 ? -3.205 19.410 2.927 1.00 88.19 211 GLU A C 1
ATOM 1673 O O . GLU A 1 211 ? -3.466 20.434 2.290 1.00 88.19 211 GLU A O 1
ATOM 1678 N N . ASN A 1 212 ? -2.537 19.428 4.083 1.00 84.56 212 ASN A N 1
ATOM 1679 C CA . ASN A 1 212 ? -2.014 20.651 4.679 1.00 84.56 212 ASN A CA 1
ATOM 1680 C C . ASN A 1 212 ? -0.955 21.305 3.778 1.00 84.56 212 ASN A C 1
ATOM 1682 O O . ASN A 1 212 ? -1.009 22.510 3.536 1.00 84.56 212 ASN A O 1
ATOM 1686 N N . PHE A 1 213 ? -0.042 20.512 3.206 1.00 82.06 213 PHE A N 1
ATOM 1687 C CA . PHE A 1 213 ? 0.945 20.993 2.238 1.00 82.06 213 PHE A CA 1
ATOM 1688 C C . PHE A 1 213 ? 0.290 21.611 0.989 1.00 82.06 213 PHE A C 1
ATOM 1690 O O . PHE A 1 213 ? 0.746 22.636 0.483 1.00 82.06 213 PHE A O 1
ATOM 1697 N N . MET A 1 214 ? -0.829 21.061 0.524 1.00 80.19 214 MET A N 1
ATOM 1698 C CA . MET A 1 214 ? -1.595 21.604 -0.605 1.00 80.19 214 MET A CA 1
ATOM 1699 C C . MET A 1 214 ? -2.370 22.890 -0.267 1.00 80.19 214 MET A C 1
ATOM 1701 O O . MET A 1 214 ? -3.050 23.438 -1.134 1.00 80.19 214 MET A O 1
ATOM 1705 N N . GLY A 1 215 ? -2.352 23.352 0.988 1.00 69.75 215 GLY A N 1
ATOM 1706 C CA . GLY A 1 215 ? -3.175 24.473 1.446 1.00 69.75 215 GLY A CA 1
ATOM 1707 C C . GLY A 1 215 ? -4.670 24.140 1.524 1.00 69.75 215 GLY A C 1
ATOM 1708 O O . GLY A 1 215 ? -5.499 25.041 1.682 1.00 69.75 215 GLY A O 1
ATOM 1709 N N . LYS A 1 216 ? -5.049 22.855 1.435 1.00 60.94 216 LYS A N 1
ATOM 1710 C CA . LYS A 1 216 ? -6.414 22.434 1.752 1.00 60.94 216 LYS A CA 1
ATOM 1711 C C . LYS A 1 216 ? -6.562 22.551 3.259 1.00 60.94 216 LYS A C 1
ATOM 1713 O O . LYS A 1 216 ? -5.991 21.754 3.996 1.00 60.94 216 LYS A O 1
ATOM 1718 N N . LYS A 1 217 ? -7.338 23.543 3.712 1.00 52.06 217 LYS A N 1
ATOM 1719 C CA . LYS A 1 217 ? -7.753 23.635 5.114 1.00 52.06 217 LYS A CA 1
ATOM 1720 C C . LYS A 1 217 ? -8.274 22.264 5.531 1.00 52.06 217 LYS A C 1
ATOM 1722 O O . LYS A 1 217 ? -9.281 21.790 4.998 1.00 52.06 217 LYS A O 1
ATOM 1727 N N . THR A 1 218 ? -7.578 21.631 6.465 1.00 47.28 218 THR A N 1
ATOM 1728 C CA . THR A 1 218 ? -8.074 20.505 7.244 1.00 47.28 218 THR A CA 1
ATOM 1729 C C . THR A 1 218 ? -9.256 21.050 8.047 1.00 47.28 218 THR A C 1
ATOM 1731 O O . THR A 1 218 ? -9.110 21.509 9.172 1.00 47.28 218 THR A O 1
ATOM 1734 N N . ASN A 1 219 ? -10.424 21.150 7.403 1.00 39.94 219 ASN A N 1
ATOM 1735 C CA . ASN A 1 219 ? -11.648 21.726 7.959 1.00 39.94 219 ASN A CA 1
ATOM 1736 C C . ASN A 1 219 ? -12.136 20.851 9.110 1.00 39.94 219 ASN A C 1
ATOM 1738 O O . ASN A 1 219 ? -13.029 20.046 8.903 1.00 39.94 219 ASN A O 1
ATOM 1742 N N . LEU A 1 220 ? -11.513 20.977 10.278 1.00 46.97 220 LEU A N 1
ATOM 1743 C CA . LEU A 1 220 ? -11.875 20.365 11.552 1.00 46.97 220 LEU A CA 1
ATOM 1744 C C . LEU A 1 220 ? -11.192 21.161 12.688 1.00 46.97 220 LEU A C 1
ATOM 1746 O O . LEU A 1 220 ? -10.567 20.589 13.569 1.00 46.97 220 LEU A O 1
ATOM 1750 N N . GLN A 1 221 ? -11.293 22.499 12.670 1.00 35.94 221 GLN A N 1
ATOM 1751 C CA . GLN A 1 221 ? -11.156 23.337 13.872 1.00 35.94 221 GLN A CA 1
ATOM 1752 C C . GLN A 1 221 ? -11.878 24.696 13.730 1.00 35.94 221 GLN A C 1
ATOM 1754 O O . GLN A 1 221 ? -12.029 25.235 12.638 1.00 35.94 221 GLN A O 1
ATOM 1759 N N . SER A 1 222 ? -12.360 25.154 14.891 1.00 33.09 222 SER A N 1
ATOM 1760 C CA . SER A 1 222 ? -13.156 26.336 15.274 1.00 33.09 222 SER A CA 1
ATOM 1761 C C . SER A 1 222 ? -13.015 27.634 14.436 1.00 33.09 222 SER A C 1
ATOM 1763 O O . SER A 1 222 ? -11.915 27.933 13.972 1.00 33.09 222 SER A O 1
ATOM 1765 N N . PRO A 1 223 ? -14.073 28.480 14.328 1.00 30.11 223 PRO A N 1
ATOM 1766 C CA . PRO A 1 223 ? -14.096 29.724 13.533 1.00 30.11 223 PRO A CA 1
ATOM 1767 C C . PRO A 1 223 ? -13.065 30.816 13.886 1.00 30.11 223 PRO A C 1
ATOM 1769 O O . PRO A 1 223 ? -13.075 3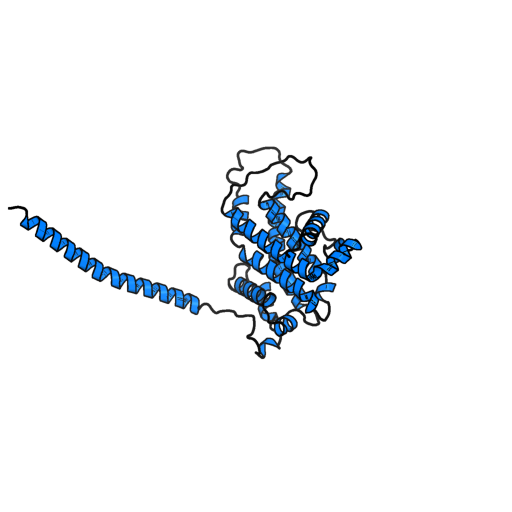1.865 13.247 1.00 30.11 223 PRO A O 1
ATOM 1772 N N . ASN A 1 224 ? -12.184 30.619 14.871 1.00 32.00 224 ASN A N 1
ATOM 1773 C CA . ASN A 1 224 ? -11.388 31.704 15.461 1.00 32.00 224 ASN A CA 1
ATOM 1774 C C . ASN A 1 224 ? -9.888 31.713 15.123 1.00 32.00 224 ASN A C 1
ATOM 1776 O O . ASN A 1 224 ? -9.138 32.449 15.759 1.00 32.00 224 ASN A O 1
ATOM 1780 N N . GLN A 1 225 ? -9.419 30.974 14.116 1.00 33.94 225 GLN A N 1
ATOM 1781 C CA . GLN A 1 225 ? -8.039 31.121 13.630 1.00 33.94 225 GLN A CA 1
ATOM 1782 C C . GLN A 1 225 ? -8.009 31.601 12.179 1.00 33.94 225 GLN A C 1
ATOM 1784 O O . GLN A 1 225 ? -7.894 30.843 11.217 1.00 33.94 225 GLN A O 1
ATOM 1789 N N . LEU A 1 226 ? -8.128 32.920 12.035 1.00 39.09 226 LEU A N 1
ATOM 1790 C CA . LEU A 1 226 ? -7.789 33.642 10.818 1.00 39.09 226 LEU A CA 1
ATOM 1791 C C . LEU A 1 226 ? -6.262 33.818 10.788 1.00 39.09 226 LEU A C 1
ATOM 1793 O O . LEU A 1 226 ? -5.729 34.728 11.413 1.00 39.09 226 LEU A O 1
ATOM 1797 N N . GLY A 1 227 ? -5.551 32.932 10.090 1.00 30.66 227 GLY A N 1
ATOM 1798 C CA . GLY A 1 227 ? -4.097 33.019 9.963 1.00 30.66 227 GLY A CA 1
ATOM 1799 C C . GLY A 1 227 ? -3.568 32.324 8.713 1.00 30.66 227 GLY A C 1
ATOM 1800 O O . GLY A 1 227 ? -3.491 31.107 8.667 1.00 30.66 227 GLY A O 1
ATOM 1801 N N . SER A 1 228 ? -3.196 33.135 7.721 1.00 33.81 228 SER A N 1
ATOM 1802 C CA . SER A 1 228 ? -2.365 32.819 6.549 1.00 33.81 228 SER A CA 1
ATOM 1803 C C . SER A 1 228 ? -2.854 31.726 5.583 1.00 33.81 228 SER A C 1
ATOM 1805 O O . SER A 1 228 ? -2.365 30.600 5.549 1.00 33.81 228 SER A O 1
ATOM 1807 N N . ALA A 1 229 ? -3.761 32.110 4.680 1.00 37.03 229 ALA A N 1
ATOM 1808 C CA . ALA A 1 229 ? -3.844 31.466 3.373 1.00 37.03 229 ALA A CA 1
ATOM 1809 C C . ALA A 1 229 ? -2.652 31.944 2.526 1.00 37.03 229 ALA A C 1
ATOM 1811 O O . ALA A 1 229 ? -2.763 32.923 1.786 1.00 37.03 229 ALA A O 1
ATOM 1812 N N . VAL A 1 230 ? -1.500 31.276 2.640 1.00 39.59 230 VAL A N 1
ATOM 1813 C CA . VAL A 1 230 ? -0.458 31.405 1.617 1.00 39.59 230 VAL A CA 1
ATOM 1814 C C . VAL A 1 230 ? -1.042 30.793 0.353 1.00 39.59 230 VAL A C 1
ATOM 1816 O O . VAL A 1 230 ? -1.230 29.581 0.253 1.00 39.59 230 VAL A O 1
ATOM 1819 N N . LYS A 1 231 ? -1.399 31.656 -0.596 1.00 40.81 231 LYS A N 1
ATOM 1820 C CA . LYS A 1 231 ? -1.821 31.295 -1.946 1.00 40.81 231 LYS A CA 1
ATOM 1821 C C . LYS A 1 231 ? -0.609 30.673 -2.649 1.00 40.81 231 LYS A C 1
ATOM 1823 O O . LYS A 1 231 ? 0.087 31.359 -3.387 1.00 40.81 231 LYS A O 1
ATOM 1828 N N . ARG A 1 232 ? -0.311 29.404 -2.343 1.00 47.88 232 ARG A N 1
ATOM 1829 C CA . ARG A 1 232 ? 0.727 28.625 -3.023 1.00 47.88 232 ARG A CA 1
ATOM 1830 C C . ARG A 1 232 ? 0.322 28.541 -4.487 1.00 47.88 232 ARG A C 1
ATOM 1832 O O . ARG A 1 232 ? -0.751 28.038 -4.817 1.00 47.88 232 ARG A O 1
ATOM 1839 N N . GLU A 1 233 ? 1.143 29.162 -5.323 1.00 39.41 233 GLU A N 1
ATOM 1840 C CA . GLU A 1 233 ? 0.990 29.230 -6.769 1.00 39.41 233 GLU A CA 1
ATOM 1841 C C . GLU A 1 233 ? 0.636 27.855 -7.346 1.00 39.41 233 GLU A C 1
ATOM 1843 O O . GLU A 1 233 ? 1.153 26.827 -6.908 1.00 39.41 233 GLU A O 1
ATOM 1848 N N . ASN A 1 234 ? -0.259 27.839 -8.335 1.00 42.66 234 ASN A N 1
ATOM 1849 C CA . ASN A 1 234 ? -0.713 26.648 -9.056 1.00 42.66 234 ASN A CA 1
ATOM 1850 C C . ASN A 1 234 ? 0.403 26.064 -9.953 1.00 42.66 234 ASN A C 1
ATOM 1852 O O . ASN A 1 234 ? 0.239 25.953 -11.165 1.00 42.66 234 ASN A O 1
ATOM 1856 N N . GLY A 1 235 ? 1.552 25.726 -9.369 1.00 47.88 235 GLY A N 1
ATOM 1857 C CA . GLY A 1 235 ? 2.687 25.104 -10.039 1.00 47.88 235 GLY A CA 1
ATOM 1858 C C . GLY A 1 235 ? 2.591 23.570 -10.100 1.00 47.88 235 GLY A C 1
ATOM 1859 O O . GLY A 1 235 ? 1.756 22.963 -9.421 1.00 47.88 235 GLY A O 1
ATOM 1860 N N . PRO A 1 236 ? 3.475 22.909 -10.873 1.00 50.34 236 PRO A N 1
ATOM 1861 C CA . PRO A 1 236 ? 3.513 21.448 -11.058 1.00 50.34 236 PRO A CA 1
ATOM 1862 C C . PRO A 1 236 ? 3.639 20.644 -9.751 1.00 50.34 236 PRO A C 1
ATOM 1864 O O . PRO A 1 236 ? 3.199 19.496 -9.689 1.00 50.34 236 PRO A O 1
ATOM 1867 N N . VAL A 1 237 ? 4.145 21.269 -8.687 1.00 56.50 237 VAL A N 1
ATOM 1868 C CA . VAL A 1 237 ? 4.222 20.760 -7.306 1.00 56.50 237 VAL A CA 1
ATOM 1869 C C . VAL A 1 237 ? 2.860 20.309 -6.776 1.00 56.50 237 VAL A C 1
ATOM 1871 O O . VAL A 1 237 ? 2.746 19.264 -6.133 1.00 56.50 237 VAL A O 1
ATOM 1874 N N . ASN A 1 238 ? 1.800 21.047 -7.115 1.00 66.00 238 ASN A N 1
ATOM 1875 C CA . ASN A 1 238 ? 0.451 20.683 -6.713 1.00 66.00 238 ASN A CA 1
ATOM 1876 C C . ASN A 1 238 ? 0.030 19.359 -7.359 1.00 66.00 238 ASN A C 1
ATOM 1878 O O . ASN A 1 238 ? -0.544 18.522 -6.673 1.00 66.00 238 ASN A O 1
ATOM 1882 N N . SER A 1 239 ? 0.350 19.114 -8.636 1.00 77.94 239 SER A N 1
ATOM 1883 C CA . SER A 1 239 ? -0.117 17.913 -9.352 1.00 77.94 239 SER A CA 1
ATOM 1884 C C . SER A 1 239 ? 0.340 16.601 -8.701 1.00 77.94 239 SER A C 1
ATOM 1886 O O . SER A 1 239 ? -0.457 15.673 -8.565 1.00 77.94 239 SER A O 1
ATOM 1888 N N . LYS A 1 240 ? 1.587 16.545 -8.214 1.00 83.00 240 LYS A N 1
ATOM 1889 C CA . LYS A 1 240 ? 2.134 15.369 -7.522 1.00 83.00 240 LYS A CA 1
ATOM 1890 C C . LYS A 1 240 ? 1.536 15.210 -6.128 1.00 83.00 240 LYS A C 1
ATOM 1892 O O . LYS A 1 240 ? 1.168 14.101 -5.754 1.00 83.00 240 LYS A O 1
ATOM 1897 N N . ALA A 1 241 ? 1.347 16.308 -5.396 1.00 85.31 241 ALA A N 1
ATOM 1898 C CA . ALA A 1 241 ? 0.668 16.278 -4.102 1.00 85.31 241 ALA A CA 1
ATOM 1899 C C . ALA A 1 241 ? -0.798 15.819 -4.232 1.00 85.31 241 ALA A C 1
ATOM 1901 O O . ALA A 1 241 ? -1.249 14.991 -3.444 1.00 85.31 241 ALA A O 1
ATOM 1902 N N . TYR A 1 242 ? -1.521 16.273 -5.267 1.00 87.75 242 TYR A N 1
ATOM 1903 C CA . TYR A 1 242 ? -2.857 15.770 -5.609 1.00 87.75 242 TYR A CA 1
ATOM 1904 C C . TYR A 1 242 ? -2.825 14.265 -5.905 1.00 87.75 242 TYR A C 1
ATOM 1906 O O . TYR A 1 242 ? -3.625 13.529 -5.334 1.00 87.75 242 TYR A O 1
ATOM 1914 N N . ALA A 1 243 ? -1.871 13.793 -6.716 1.00 89.94 243 ALA A N 1
ATOM 1915 C CA . ALA A 1 243 ? -1.733 12.371 -7.031 1.00 89.94 243 ALA A CA 1
ATOM 1916 C C . ALA A 1 243 ? -1.464 11.514 -5.781 1.00 89.94 243 ALA A C 1
ATOM 1918 O O . ALA A 1 243 ? -2.107 10.482 -5.594 1.00 89.94 243 ALA A O 1
ATOM 1919 N N . ILE A 1 244 ? -0.563 11.951 -4.893 1.00 91.19 244 ILE A N 1
ATOM 1920 C CA . ILE A 1 244 ? -0.295 11.261 -3.622 1.00 91.19 244 ILE A CA 1
ATOM 1921 C C . ILE A 1 244 ? -1.546 11.266 -2.739 1.00 91.19 244 ILE A C 1
ATOM 1923 O O . ILE A 1 244 ? -1.924 10.220 -2.215 1.00 91.19 244 ILE A O 1
ATOM 1927 N N . ALA A 1 245 ? -2.222 12.410 -2.599 1.00 92.81 245 ALA A N 1
ATOM 1928 C CA . ALA A 1 245 ? -3.444 12.515 -1.807 1.00 92.81 245 ALA A CA 1
ATOM 1929 C C . ALA A 1 245 ? -4.547 11.582 -2.324 1.00 92.81 245 ALA A C 1
ATOM 1931 O O . ALA A 1 245 ? -5.258 10.970 -1.527 1.00 92.81 245 ALA A O 1
ATOM 1932 N N . ASP A 1 246 ? -4.693 11.455 -3.640 1.00 93.38 246 ASP A N 1
ATOM 1933 C CA . ASP A 1 246 ? -5.694 10.580 -4.241 1.00 93.38 246 ASP A CA 1
ATOM 1934 C C . ASP A 1 246 ? -5.343 9.104 -4.035 1.00 93.38 246 ASP A C 1
ATOM 1936 O O . ASP A 1 246 ? -6.209 8.346 -3.600 1.00 93.38 246 ASP A O 1
ATOM 1940 N N . VAL A 1 247 ? -4.075 8.709 -4.205 1.00 95.19 247 VAL A N 1
ATOM 1941 C CA . VAL A 1 247 ? -3.629 7.338 -3.897 1.00 95.19 247 VAL A CA 1
ATOM 1942 C C . VAL A 1 247 ? -3.819 7.006 -2.416 1.00 95.19 247 VAL A C 1
ATOM 1944 O O . VAL A 1 247 ? -4.276 5.910 -2.086 1.00 95.19 247 VAL A O 1
ATOM 1947 N N . LEU A 1 248 ? -3.520 7.937 -1.507 1.00 96.12 248 LEU A N 1
ATOM 1948 C CA . LEU A 1 248 ? -3.751 7.755 -0.071 1.00 96.12 248 LEU A CA 1
ATOM 1949 C C . LEU A 1 248 ? -5.240 7.572 0.232 1.00 96.12 248 LEU A C 1
ATOM 1951 O O . LEU A 1 248 ? -5.604 6.645 0.952 1.00 96.12 248 LEU A O 1
ATOM 1955 N N . LYS A 1 249 ? -6.121 8.390 -0.356 1.00 95.25 249 LYS A N 1
ATOM 1956 C CA . LYS A 1 249 ? -7.575 8.239 -0.189 1.00 95.25 249 LYS A CA 1
ATOM 1957 C C . LYS A 1 249 ? -8.073 6.898 -0.702 1.00 95.25 249 LYS A C 1
ATOM 1959 O O . LYS A 1 249 ? -8.817 6.238 0.015 1.00 95.25 249 LYS A O 1
ATOM 1964 N N . THR A 1 250 ? -7.685 6.484 -1.910 1.00 95.56 250 THR A N 1
ATOM 1965 C CA . THR A 1 250 ? -8.119 5.190 -2.460 1.00 95.56 250 THR A CA 1
ATOM 1966 C C . THR A 1 250 ? -7.606 4.031 -1.612 1.00 95.56 250 THR A C 1
ATOM 1968 O O . THR A 1 250 ? -8.349 3.088 -1.364 1.00 95.56 250 THR A O 1
ATOM 1971 N N . SER A 1 251 ? -6.378 4.137 -1.099 1.00 96.62 251 SER A N 1
ATOM 1972 C CA . SER A 1 251 ? -5.776 3.153 -0.190 1.00 96.62 251 SER A CA 1
ATOM 1973 C C . SER A 1 251 ? -6.546 3.062 1.138 1.00 96.62 251 SER A C 1
ATOM 1975 O O . SER A 1 251 ? -6.863 1.968 1.600 1.00 96.62 251 SER A O 1
ATOM 1977 N N . ILE A 1 252 ? -6.932 4.200 1.728 1.00 96.25 252 ILE A N 1
ATOM 1978 C CA . ILE A 1 252 ? -7.762 4.229 2.944 1.00 96.25 252 ILE A CA 1
ATOM 1979 C C . ILE A 1 252 ? -9.152 3.643 2.664 1.00 96.25 252 ILE A C 1
ATOM 1981 O O . ILE A 1 252 ? -9.605 2.783 3.415 1.00 96.25 252 ILE A O 1
ATOM 1985 N N . TYR A 1 253 ? -9.813 4.042 1.570 1.00 95.50 253 TYR A N 1
ATOM 1986 C CA . TYR A 1 253 ? -11.120 3.493 1.192 1.00 95.50 253 TYR A CA 1
ATOM 1987 C C . TYR A 1 253 ? -11.079 1.984 0.959 1.00 95.50 253 TYR A C 1
ATOM 1989 O O . TYR A 1 253 ? -12.034 1.298 1.308 1.00 95.50 253 TYR A O 1
ATOM 1997 N N . GLN A 1 254 ? -9.988 1.446 0.415 1.00 94.75 254 GLN A N 1
ATOM 1998 C CA . GLN A 1 254 ? -9.825 0.005 0.236 1.00 94.75 254 GLN A CA 1
ATOM 1999 C C . GLN A 1 254 ? -9.841 -0.741 1.579 1.00 94.75 254 GLN A C 1
ATOM 2001 O O . GLN A 1 254 ? -10.517 -1.763 1.700 1.00 94.75 254 GLN A O 1
ATOM 2006 N N . ILE A 1 255 ? -9.144 -0.220 2.596 1.00 95.12 255 ILE A N 1
ATOM 2007 C CA . ILE A 1 255 ? -9.146 -0.797 3.949 1.00 95.12 255 ILE A CA 1
ATOM 2008 C C . ILE A 1 255 ? -10.526 -0.637 4.593 1.00 95.12 255 ILE A C 1
ATOM 2010 O O . ILE A 1 255 ? -11.101 -1.617 5.065 1.00 95.12 255 ILE A O 1
ATOM 2014 N N . VAL A 1 256 ? -11.074 0.580 4.572 1.00 94.12 256 VAL A N 1
ATOM 2015 C CA . VAL A 1 256 ? -12.378 0.900 5.170 1.00 94.12 256 VAL A CA 1
ATOM 2016 C C . VAL A 1 256 ? -13.489 0.068 4.540 1.00 94.12 256 VAL A C 1
ATOM 2018 O O . VAL A 1 256 ? -14.337 -0.445 5.252 1.00 94.12 256 VAL A O 1
ATOM 2021 N N . SER A 1 257 ? -13.471 -0.136 3.222 1.00 93.31 257 SER A N 1
ATOM 2022 C CA . SER A 1 257 ? -14.442 -0.987 2.532 1.00 93.31 257 SER A CA 1
ATOM 2023 C C . SER A 1 257 ? -14.312 -2.455 2.941 1.00 93.31 257 SER A C 1
ATOM 2025 O O . SER A 1 257 ? -15.324 -3.140 3.084 1.00 93.31 257 SER A O 1
ATOM 2027 N N . ALA A 1 258 ? -13.087 -2.945 3.154 1.00 93.19 258 ALA A N 1
ATOM 2028 C CA . ALA A 1 258 ? -12.864 -4.322 3.569 1.00 93.19 258 ALA A CA 1
ATOM 2029 C C . ALA A 1 258 ? -13.359 -4.588 4.998 1.00 93.19 258 ALA A C 1
ATOM 2031 O O . ALA A 1 258 ? -13.997 -5.619 5.198 1.00 93.19 258 ALA A O 1
ATOM 2032 N N . PHE A 1 259 ? -13.104 -3.671 5.938 1.00 92.75 259 PHE A N 1
ATOM 2033 C CA . PHE A 1 259 ? -13.424 -3.784 7.373 1.00 92.75 259 PHE A CA 1
ATOM 2034 C C . PHE A 1 259 ? -14.600 -2.901 7.816 1.00 92.75 259 PHE A C 1
ATOM 2036 O O . PHE A 1 259 ? -14.677 -2.472 8.966 1.00 92.75 259 PHE A O 1
ATOM 2043 N N . HIS A 1 260 ? -15.491 -2.562 6.889 1.00 91.88 260 HIS A N 1
ATOM 2044 C CA . HIS A 1 260 ? -16.532 -1.565 7.123 1.00 91.88 260 HIS A CA 1
ATOM 2045 C C . HIS A 1 260 ? -17.438 -1.927 8.303 1.00 91.88 260 HIS A C 1
ATOM 2047 O O . HIS A 1 260 ? -17.728 -1.081 9.147 1.00 91.88 260 HIS A O 1
ATOM 2053 N N . ASP A 1 261 ? -17.878 -3.184 8.359 1.00 90.31 261 ASP A N 1
ATOM 2054 C CA . ASP A 1 261 ? -18.823 -3.647 9.372 1.00 90.31 261 ASP A CA 1
ATOM 2055 C C . ASP A 1 261 ? -18.171 -3.665 10.758 1.00 90.31 261 ASP A C 1
ATOM 2057 O O . ASP A 1 261 ? -18.785 -3.213 11.726 1.00 90.31 261 ASP A O 1
ATOM 2061 N N . GLU A 1 262 ? -16.909 -4.097 10.829 1.00 90.00 262 GLU A N 1
ATOM 2062 C CA . GLU A 1 262 ? -16.081 -4.089 12.035 1.00 90.00 262 GLU A CA 1
ATOM 2063 C C . GLU A 1 262 ? -15.847 -2.654 12.536 1.00 90.00 262 GLU A C 1
ATOM 2065 O O . GLU A 1 262 ? -16.165 -2.317 13.676 1.00 90.00 262 GLU A O 1
ATOM 2070 N N . MET A 1 263 ? -15.404 -1.749 11.659 1.00 90.75 263 MET A N 1
ATOM 2071 C CA . MET A 1 263 ? -15.184 -0.344 12.018 1.00 90.75 263 MET A CA 1
ATOM 2072 C C 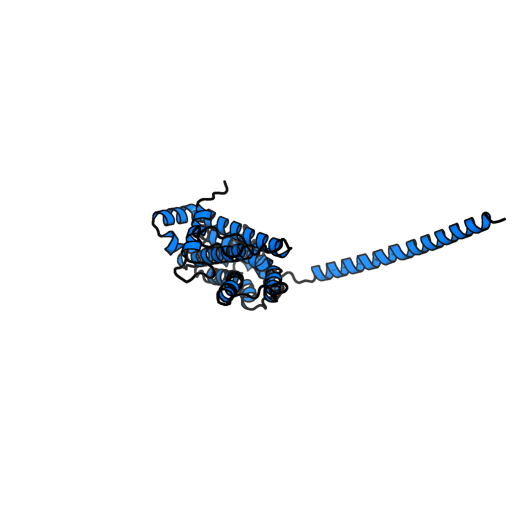. MET A 1 263 ? -16.486 0.370 12.427 1.00 90.75 263 MET A C 1
ATOM 2074 O O . MET A 1 263 ? -16.482 1.234 13.311 1.00 90.75 263 MET A O 1
ATOM 2078 N N . LEU A 1 264 ? -17.627 0.025 11.822 1.00 87.50 264 LEU A N 1
ATOM 2079 C CA . LEU A 1 264 ? -18.930 0.557 12.229 1.00 87.50 264 LEU A CA 1
ATOM 2080 C C . LEU A 1 264 ? -19.370 0.035 13.595 1.00 87.50 264 LEU A C 1
ATOM 2082 O O . LEU A 1 264 ? -19.916 0.814 14.383 1.00 87.50 264 LEU A O 1
ATOM 2086 N N . SER A 1 265 ? -19.164 -1.252 13.889 1.00 86.50 265 SER A N 1
ATOM 2087 C CA . SER A 1 265 ? -19.436 -1.779 15.228 1.00 86.50 265 SER A CA 1
ATOM 2088 C C . SER A 1 265 ? -18.551 -1.109 16.272 1.00 86.50 265 SER A C 1
ATOM 2090 O O . SER A 1 265 ? -19.063 -0.687 17.309 1.00 86.50 265 SER A O 1
ATOM 2092 N N . ASP A 1 266 ? -17.276 -0.891 15.951 1.00 84.38 266 ASP A N 1
ATOM 2093 C CA . ASP A 1 266 ? -16.305 -0.251 16.840 1.00 84.38 266 ASP A CA 1
ATOM 2094 C C . ASP A 1 266 ? -16.638 1.226 17.080 1.00 84.38 266 ASP A C 1
ATOM 2096 O O . ASP A 1 266 ? -16.401 1.776 18.157 1.00 84.38 266 ASP A O 1
ATOM 2100 N N . THR A 1 267 ? -17.254 1.886 16.096 1.00 82.44 267 THR A N 1
ATOM 2101 C CA . THR A 1 267 ? -17.769 3.252 16.257 1.00 82.44 267 THR A CA 1
ATOM 2102 C C . THR A 1 267 ? -18.912 3.297 17.273 1.00 82.44 267 THR A C 1
ATOM 2104 O O . THR A 1 267 ? -18.967 4.214 18.092 1.00 82.44 267 THR A O 1
ATOM 2107 N N . LYS A 1 268 ? -19.812 2.305 17.258 1.00 78.75 268 LYS A N 1
ATOM 2108 C CA . LYS A 1 268 ? -20.956 2.222 18.184 1.00 78.75 268 LYS A CA 1
ATOM 2109 C C . LYS A 1 268 ? -20.536 1.853 19.606 1.00 78.75 268 LYS A C 1
ATOM 2111 O O . LYS A 1 268 ? -21.165 2.308 20.555 1.00 78.75 268 LYS A O 1
ATOM 2116 N N . SER A 1 269 ? -19.486 1.049 19.752 1.00 78.75 269 SER A N 1
ATOM 2117 C CA . SER A 1 269 ? -18.945 0.610 21.044 1.00 78.75 269 SER A CA 1
ATOM 2118 C C . SER A 1 269 ? -17.876 1.547 21.616 1.00 78.75 269 SER A C 1
ATOM 2120 O O . SER A 1 269 ? -17.332 1.260 22.680 1.00 78.75 269 SER A O 1
ATOM 2122 N N . SER A 1 270 ? -17.569 2.668 20.948 1.00 76.88 270 SER A N 1
ATOM 2123 C CA . SER A 1 270 ? -16.453 3.581 21.270 1.00 76.88 270 SER A CA 1
ATOM 2124 C C . SER A 1 270 ? -15.054 2.935 21.244 1.00 76.88 270 SER A C 1
ATOM 2126 O O . SER A 1 270 ? -14.095 3.499 21.766 1.00 76.88 270 SER A O 1
ATOM 2128 N N . LEU A 1 271 ? -14.915 1.779 20.589 1.00 81.62 271 LEU A N 1
ATOM 2129 C CA . LEU A 1 271 ? -13.659 1.036 20.446 1.00 81.62 271 LEU A CA 1
ATOM 2130 C C . LEU A 1 271 ? -12.868 1.400 19.183 1.00 81.62 271 LEU A C 1
ATOM 2132 O O . LEU A 1 271 ? -11.696 1.046 19.087 1.00 81.62 271 LEU A O 1
ATOM 2136 N N . LEU A 1 272 ? -13.444 2.184 18.260 1.00 79.38 272 LEU A N 1
ATOM 2137 C CA . LEU A 1 272 ? -12.772 2.598 17.016 1.00 79.38 272 LEU A CA 1
ATOM 2138 C C . LEU A 1 272 ? -11.400 3.227 17.293 1.00 79.38 272 LEU A C 1
ATOM 2140 O O . LEU A 1 272 ? -10.428 3.005 16.576 1.00 79.38 272 LEU A O 1
ATOM 2144 N N . GLU A 1 273 ? -11.320 4.009 18.366 1.00 79.19 273 GLU A N 1
ATOM 2145 C CA . GLU A 1 273 ? -10.093 4.692 18.746 1.00 79.19 273 GLU A CA 1
ATOM 2146 C C . GLU A 1 273 ? -9.053 3.771 19.381 1.00 79.19 273 GLU A C 1
ATOM 2148 O O . GLU A 1 273 ? -7.901 4.165 19.496 1.00 79.19 273 GLU A O 1
ATOM 2153 N N . LYS A 1 274 ? -9.451 2.600 19.873 1.00 80.75 274 LYS A N 1
ATOM 2154 C CA . LYS A 1 274 ? -8.550 1.629 20.492 1.00 80.75 274 LYS A CA 1
ATOM 2155 C C . LYS A 1 274 ? -8.005 0.661 19.447 1.00 80.75 274 LYS A C 1
ATOM 2157 O O . LYS A 1 274 ? -6.816 0.356 19.469 1.00 80.75 274 LYS A O 1
ATOM 2162 N N . ASP A 1 275 ? -8.868 0.232 18.533 1.00 83.75 275 ASP A N 1
ATOM 2163 C CA . ASP A 1 275 ? -8.584 -0.901 17.655 1.00 83.75 275 ASP A CA 1
ATOM 2164 C C . ASP A 1 275 ? -8.009 -0.468 16.297 1.00 83.75 275 ASP A C 1
ATOM 2166 O O . ASP A 1 275 ? -7.270 -1.227 15.673 1.00 83.75 275 ASP A O 1
ATOM 2170 N N . TRP A 1 276 ? -8.260 0.778 15.865 1.00 88.06 276 TRP A N 1
ATOM 2171 C CA . TRP A 1 276 ? -7.839 1.271 14.544 1.00 88.06 276 TRP A CA 1
ATOM 2172 C C . TRP A 1 276 ? -6.891 2.467 14.567 1.00 88.06 276 TRP A C 1
ATOM 2174 O O . TRP A 1 276 ? -6.219 2.723 13.570 1.00 88.06 276 TRP A O 1
ATOM 2184 N N . ILE A 1 277 ? -6.803 3.187 15.688 1.00 88.69 277 ILE A N 1
ATOM 2185 C CA . ILE A 1 277 ? -5.878 4.310 15.868 1.00 88.69 277 ILE A CA 1
ATOM 2186 C C . ILE A 1 277 ? -5.022 4.032 17.112 1.00 88.69 277 ILE A C 1
ATOM 2188 O O . ILE A 1 277 ? -5.541 4.050 18.222 1.00 88.69 277 ILE A O 1
ATOM 2192 N N . PRO A 1 278 ? -3.710 3.783 16.984 1.00 85.12 278 PRO A N 1
ATOM 2193 C CA . PRO A 1 278 ? -2.881 3.467 18.136 1.00 85.12 278 PRO A CA 1
ATOM 2194 C C . PRO A 1 278 ? -2.847 4.644 19.122 1.00 85.12 278 PRO A C 1
ATOM 2196 O O . PRO A 1 278 ? -2.848 5.809 18.729 1.00 85.12 278 PRO A O 1
ATOM 2199 N N . SER A 1 279 ? -2.738 4.353 20.421 1.00 80.88 279 SER A N 1
ATOM 2200 C CA . SER A 1 279 ? -2.627 5.381 21.475 1.00 80.88 279 SER A CA 1
ATOM 2201 C C . SER A 1 279 ? -1.324 6.192 21.419 1.00 80.88 279 SER A C 1
ATOM 2203 O O . SER A 1 279 ? -1.148 7.145 22.176 1.00 80.88 279 SER A O 1
ATOM 2205 N N . LYS A 1 280 ? -0.383 5.807 20.550 1.00 83.44 280 LYS A N 1
ATOM 2206 C CA . LYS A 1 280 ? 0.877 6.520 20.331 1.00 83.44 280 LYS A CA 1
ATOM 2207 C C . LYS A 1 280 ? 0.609 7.869 19.654 1.00 83.44 280 LYS A C 1
ATOM 2209 O O . LYS A 1 280 ? -0.321 8.006 18.865 1.00 83.44 280 LYS A O 1
ATOM 2214 N N . LYS A 1 281 ? 1.471 8.857 19.923 1.00 85.12 281 LYS A N 1
ATOM 2215 C CA . LYS A 1 281 ? 1.447 10.146 19.221 1.00 85.12 281 LYS A CA 1
ATOM 2216 C C . LYS A 1 281 ? 1.492 9.914 17.695 1.00 85.12 281 LYS A C 1
ATOM 2218 O O . LYS A 1 281 ? 2.425 9.245 17.239 1.00 85.12 281 LYS A O 1
ATOM 2223 N N . PRO A 1 282 ? 0.527 10.448 16.923 1.00 85.50 282 PRO A N 1
ATOM 2224 C CA . PRO A 1 282 ? 0.522 10.317 15.471 1.00 85.50 282 PRO A CA 1
ATOM 2225 C C . PRO A 1 282 ? 1.677 11.102 14.839 1.00 85.50 282 PRO A C 1
ATOM 2227 O O . PRO A 1 282 ? 2.214 12.038 15.433 1.00 85.50 282 PRO A O 1
ATOM 2230 N N . LEU A 1 283 ? 2.046 10.717 13.616 1.00 87.38 283 LEU A N 1
ATOM 2231 C CA . LEU A 1 283 ? 3.157 11.323 12.867 1.00 87.38 283 LEU A CA 1
ATOM 2232 C C . LEU A 1 283 ? 2.846 12.762 12.447 1.00 87.38 283 LEU A C 1
ATOM 2234 O O . LEU A 1 283 ? 3.731 13.609 12.411 1.00 87.38 283 LEU A O 1
ATOM 2238 N N . PHE A 1 284 ? 1.574 13.027 12.157 1.00 87.62 284 PHE A N 1
ATOM 2239 C CA . PHE A 1 284 ? 1.056 14.344 11.818 1.00 87.62 284 PHE A CA 1
ATOM 2240 C C . PHE A 1 284 ? -0.385 14.480 12.325 1.00 87.62 284 PHE A C 1
ATOM 2242 O O . PHE A 1 284 ? -1.168 13.529 12.222 1.00 87.62 284 PHE A O 1
ATOM 2249 N N . GLY A 1 285 ? -0.731 15.665 12.838 1.00 85.44 285 GLY A N 1
ATOM 2250 C CA . GLY A 1 285 ? -2.043 15.977 13.414 1.00 85.44 285 GLY A CA 1
ATOM 2251 C C . GLY A 1 285 ? -2.211 15.519 14.867 1.00 85.44 285 GLY A C 1
ATOM 2252 O O . GLY A 1 285 ? -1.247 15.144 15.534 1.00 85.44 285 GLY A O 1
ATOM 2253 N N . THR A 1 286 ? -3.447 15.563 15.370 1.00 87.81 286 THR A N 1
ATOM 2254 C CA . THR A 1 286 ? -3.812 14.991 16.677 1.00 87.81 286 THR A CA 1
ATOM 2255 C C . THR A 1 286 ? -4.568 13.676 16.504 1.00 87.81 286 THR A C 1
ATOM 2257 O O . THR A 1 286 ? -5.096 13.381 15.429 1.00 87.81 286 THR A O 1
ATOM 2260 N N . ARG A 1 287 ? -4.645 12.874 17.570 1.00 86.94 287 ARG A N 1
ATOM 2261 C CA . ARG A 1 287 ? -5.390 11.607 17.557 1.00 86.94 287 ARG A CA 1
ATOM 2262 C C . ARG A 1 287 ? -6.860 11.834 17.189 1.00 86.94 287 ARG A C 1
ATOM 2264 O O . ARG A 1 287 ? -7.427 11.080 16.405 1.00 86.94 287 ARG A O 1
ATOM 2271 N N . GLU A 1 288 ? -7.442 12.926 17.670 1.00 88.56 288 GLU A N 1
ATOM 2272 C CA . GLU A 1 288 ? -8.816 13.344 17.387 1.00 88.56 288 GLU A CA 1
ATOM 2273 C C . GLU A 1 288 ? -9.001 13.683 15.905 1.00 88.56 288 GLU A C 1
ATOM 2275 O O . GLU A 1 288 ? -9.994 13.264 15.312 1.00 88.56 288 GLU A O 1
ATOM 2280 N N . MET A 1 289 ? -8.035 14.371 15.282 1.00 89.81 289 MET A N 1
ATOM 2281 C CA . MET A 1 289 ? -8.077 14.659 13.842 1.00 89.81 289 MET A CA 1
ATOM 2282 C C . MET A 1 289 ? -8.075 13.373 13.012 1.00 89.81 289 MET A C 1
ATOM 2284 O O . MET A 1 289 ? -8.827 13.268 12.042 1.00 89.81 289 MET A O 1
ATOM 2288 N N . LEU A 1 290 ? -7.263 12.383 13.397 1.00 90.94 290 LEU A N 1
ATOM 2289 C CA . LEU A 1 290 ? -7.214 11.084 12.722 1.00 90.94 290 LEU A CA 1
ATOM 2290 C C . LEU A 1 290 ? -8.557 10.353 12.829 1.00 90.94 290 LEU A C 1
ATOM 2292 O O . LEU A 1 290 ? -9.083 9.887 11.820 1.00 90.94 290 LEU A O 1
ATOM 2296 N N . ILE A 1 291 ? -9.139 10.307 14.030 1.00 90.19 291 ILE A N 1
ATOM 2297 C CA . ILE A 1 291 ? -10.444 9.678 14.282 1.00 90.19 291 ILE A CA 1
ATOM 2298 C C . ILE A 1 291 ? -11.544 10.369 13.474 1.00 90.19 291 ILE A C 1
ATOM 2300 O O . ILE A 1 291 ? -12.355 9.708 12.826 1.00 90.19 291 ILE A O 1
ATOM 2304 N N . GLN A 1 292 ? -11.576 11.701 13.482 1.00 90.06 292 GLN A N 1
ATOM 2305 C CA . GLN A 1 292 ? -12.549 12.472 12.712 1.00 90.06 292 GLN A CA 1
ATOM 2306 C C . GLN A 1 292 ? -12.407 12.210 11.213 1.00 90.06 292 GLN A C 1
ATOM 2308 O O . GLN A 1 292 ? -13.407 11.985 10.533 1.00 90.06 292 GLN A O 1
ATOM 2313 N N . LYS A 1 293 ? -11.173 12.175 10.698 1.00 91.88 293 LYS A N 1
ATOM 2314 C CA . LYS A 1 293 ? -10.913 11.867 9.292 1.00 91.88 293 LYS A CA 1
ATOM 2315 C C . LYS A 1 293 ? -11.362 10.444 8.946 1.00 91.88 293 LYS A C 1
ATOM 2317 O O . LYS A 1 293 ? -12.045 10.274 7.942 1.00 91.88 293 LYS A O 1
ATOM 2322 N N . LEU A 1 294 ? -11.069 9.449 9.787 1.00 91.69 294 LEU A N 1
ATOM 2323 C CA . LEU A 1 294 ? -11.527 8.065 9.601 1.00 91.69 294 LEU A CA 1
ATOM 2324 C C . LEU A 1 294 ? -13.059 7.966 9.570 1.00 91.69 294 LEU A C 1
ATOM 2326 O O . LEU A 1 294 ? -13.614 7.299 8.701 1.00 91.69 294 LEU A O 1
ATOM 2330 N N . ARG A 1 295 ? -13.760 8.686 10.455 1.00 90.25 295 ARG A N 1
ATOM 2331 C CA . ARG A 1 295 ? -15.232 8.753 10.441 1.00 90.25 295 ARG A CA 1
ATOM 2332 C C . ARG A 1 295 ? -15.775 9.313 9.126 1.00 90.25 295 ARG A C 1
ATOM 2334 O O . ARG A 1 295 ? -16.779 8.808 8.639 1.00 90.25 295 ARG A O 1
ATOM 2341 N N . LEU A 1 296 ? -15.113 10.303 8.520 1.00 90.62 296 LEU A N 1
ATOM 2342 C CA . LEU A 1 296 ? -15.512 10.812 7.200 1.00 90.62 296 LEU A CA 1
ATOM 2343 C C . LEU A 1 296 ? -15.401 9.732 6.114 1.00 90.62 296 LEU A C 1
ATOM 2345 O O . LEU A 1 296 ? -16.302 9.617 5.287 1.00 90.62 296 LEU A O 1
ATOM 2349 N N . PHE A 1 297 ? -14.342 8.917 6.144 1.00 91.25 297 PHE A N 1
ATOM 2350 C CA . PHE A 1 297 ? -14.196 7.778 5.230 1.00 91.25 297 PHE A CA 1
ATOM 2351 C C . PHE A 1 297 ? -15.264 6.699 5.459 1.00 91.25 297 PHE A C 1
ATOM 2353 O O . PHE A 1 297 ? -15.733 6.112 4.492 1.00 91.25 297 PHE A O 1
ATOM 2360 N N . LEU A 1 298 ? -15.676 6.460 6.708 1.00 87.88 298 LEU A N 1
ATOM 2361 C CA . LEU A 1 298 ? -16.738 5.499 7.035 1.00 87.88 298 LEU A CA 1
ATOM 2362 C C . LEU A 1 298 ? -18.124 5.956 6.565 1.00 87.88 298 LEU A C 1
ATOM 2364 O O . LEU A 1 298 ? -18.937 5.137 6.152 1.00 87.88 298 LEU A O 1
ATOM 2368 N N . VAL A 1 299 ? -18.406 7.260 6.625 1.00 85.00 299 VAL A N 1
ATOM 2369 C CA . VAL A 1 299 ? -19.689 7.822 6.171 1.00 85.00 299 VAL A CA 1
ATOM 2370 C C . VAL A 1 299 ? -19.792 7.815 4.643 1.00 85.00 299 VAL A C 1
ATOM 2372 O O . VAL A 1 299 ? -20.883 7.650 4.095 1.00 85.00 299 VAL A O 1
ATOM 2375 N N . PHE A 1 300 ? -18.674 7.996 3.940 1.00 74.19 300 PHE A N 1
ATOM 2376 C CA . PHE A 1 300 ? -18.664 8.059 2.485 1.00 74.19 300 PHE A CA 1
ATOM 2377 C C . PHE A 1 300 ? -18.609 6.657 1.866 1.00 74.19 300 PHE A C 1
ATOM 2379 O O . PHE A 1 300 ? -17.550 6.042 1.749 1.00 74.19 300 PHE A O 1
ATOM 2386 N N . ARG A 1 301 ? -19.762 6.159 1.409 1.00 61.88 301 ARG A N 1
ATOM 2387 C CA . ARG A 1 301 ? -19.833 4.947 0.588 1.00 61.88 301 ARG A CA 1
ATOM 2388 C C . ARG A 1 301 ? -19.701 5.320 -0.886 1.00 61.88 301 ARG A C 1
ATOM 2390 O O . ARG A 1 301 ? -20.578 5.985 -1.430 1.00 61.88 301 ARG A O 1
ATOM 2397 N N . ALA A 1 302 ? -18.646 4.846 -1.543 1.00 51.56 302 ALA A N 1
ATOM 2398 C CA . ALA A 1 302 ? -18.684 4.685 -2.991 1.00 51.56 302 ALA A CA 1
ATOM 2399 C C . ALA A 1 302 ? -19.665 3.537 -3.285 1.00 51.56 302 ALA A C 1
ATOM 2401 O O . ALA A 1 302 ? -19.359 2.375 -3.012 1.00 51.56 302 ALA A O 1
ATOM 2402 N N . THR A 1 303 ? -20.890 3.883 -3.683 1.00 35.16 303 THR A N 1
ATOM 2403 C CA . THR A 1 303 ? -21.884 2.939 -4.217 1.00 35.16 303 THR A CA 1
ATOM 2404 C C . THR A 1 303 ? -21.467 2.433 -5.582 1.00 35.16 303 THR A C 1
ATOM 2406 O O . THR A 1 303 ? -21.040 3.290 -6.388 1.00 35.16 303 THR A O 1
#

Organism: Medicago truncatula (NCBI:txid3880)

Sequence (303 aa):
MLIPYLYTHHIATWEFVAEQIVFLVPTFAIFFCWELTHTLHRVLHTKRFIFAPPKGSAAAEKNPSELLLSVLEESNPTSLLRYHAYLDLCMVSENNVDAWRRAAFFEETGETYKRVIAVCLRPLEQLASRLGEDLGNSADKPTNLSNQLSSPTDVKHIEELDNFQPYAWCSRIVASLTARSRKEDKFGVAQLSGNNAAVVSTLISCLLAVENFMGKKTNLQSPNQLGSAVKRENGPVNSKAYAIADVLKTSIYQIVSAFHDEMLSDTKSSLLEKDWIPSKKPLFGTREMLIQKLRLFLVFRAT